Protein AF-A0A3N5KMP4-F1 (afdb_monomer)

Secondary structure (DSSP, 8-state):
-PPPPP---SS-EEEEE---TT---HHHHHHH---EEE--PPPP-SS--GGGSHHHHHHTSTT--EEEEEEPPGGGT--HHHHHHHHHHHHHHHHH-TTEEEEEETTHHHHHHTGGGTPPPHHHHHHHHHHHHHH-TTSEEEEEE-TTGGGGS---SS--EEEEE-SSGGGGGGHHHHHHHHHHHSTT--EEEEEESEETTTTEEPPHHHHHHHHHHHHHHHHTTS-SEEEEE-HHHHHH-THHHHHHHHHHTTS---

Sequence (258 aa):
MAAGPIDFPSEPLISVWEHSAKVDIAPLVKEIGFNTVWTHDRPYDGTMKLEDTLMYRHMKTPGVKYIIAKVERGIWGWKFEEAMRHSAWIAELSLTHKEIIGLYLNDFNQEMDETAKGGHSEQEFRQIIAKVKAINPRLAIWVPCYPPRELEKPYDFDIDAIIFSFYNTKQLQNREPQLERALKKFPGKPILGSLYLNAGSEGRWLTEQEFKGLMDFFVEKVNEGKLAGIRVFRVESLNQRPEYVKWLKESLSKLKRP

Solvent-accessible surface area (backbone atoms only — not comparable to full-atom values): 14134 Å² total; per-residue (Å²): 129,84,80,70,80,66,83,71,77,90,60,70,39,34,27,36,36,47,77,53,95,83,64,83,56,56,68,53,23,65,73,68,57,31,31,24,39,32,34,52,60,77,67,50,75,90,71,77,54,64,82,81,33,49,61,44,53,45,66,68,31,74,63,37,60,36,32,33,41,46,42,73,46,22,63,77,68,43,46,68,70,34,45,38,48,27,45,41,50,51,27,55,48,34,77,78,38,76,39,42,54,28,42,31,42,49,59,49,71,60,23,41,77,33,35,95,66,45,19,48,41,67,68,55,50,51,51,40,47,51,50,22,41,72,69,26,71,60,55,32,34,33,34,63,37,48,65,69,71,46,77,73,53,85,76,90,62,95,62,48,33,39,36,42,31,62,55,45,74,93,47,59,89,47,46,64,68,52,48,56,50,48,50,68,72,41,69,93,41,50,29,28,41,34,46,50,51,49,27,68,83,71,79,40,70,59,50,72,67,58,47,49,57,51,46,41,50,46,37,52,34,33,65,69,68,71,24,49,23,39,35,42,46,34,55,72,56,37,71,76,39,55,66,53,52,55,51,48,44,61,39,57,68,68,45,70,77,131

Structure (mmCIF, N/CA/C/O backbone):
data_AF-A0A3N5KMP4-F1
#
_entry.id   AF-A0A3N5KMP4-F1
#
loop_
_atom_site.group_PDB
_atom_site.id
_atom_site.type_symbol
_atom_site.label_atom_id
_atom_site.label_alt_id
_atom_site.label_comp_id
_atom_site.label_asym_id
_atom_site.label_entity_id
_atom_site.label_seq_id
_atom_site.pdbx_PDB_ins_code
_atom_site.Cartn_x
_atom_site.Cartn_y
_atom_site.Cartn_z
_atom_site.occupancy
_atom_site.B_iso_or_equiv
_atom_site.auth_seq_id
_atom_site.auth_comp_id
_atom_site.auth_asym_id
_atom_site.auth_atom_id
_atom_site.pdbx_PDB_model_num
ATOM 1 N N . MET A 1 1 ? -12.597 -10.438 -24.692 1.00 39.62 1 MET A N 1
ATOM 2 C CA . MET A 1 1 ? -13.573 -9.963 -23.687 1.00 39.62 1 MET A CA 1
ATOM 3 C C . MET A 1 1 ? -12.875 -8.907 -22.853 1.00 39.62 1 MET A C 1
ATOM 5 O O . MET A 1 1 ? -11.781 -9.194 -22.386 1.00 39.62 1 MET A O 1
ATOM 9 N N . ALA A 1 2 ? -13.427 -7.697 -22.733 1.00 45.72 2 ALA A N 1
ATOM 10 C CA . ALA A 1 2 ? -12.886 -6.707 -21.802 1.00 45.72 2 ALA A CA 1
ATOM 11 C C . ALA A 1 2 ? -12.988 -7.278 -20.380 1.00 45.72 2 ALA A C 1
ATOM 13 O O . ALA A 1 2 ? -14.026 -7.842 -20.024 1.00 45.72 2 ALA A O 1
ATOM 14 N N . ALA A 1 3 ? -11.909 -7.212 -19.602 1.00 54.81 3 ALA A N 1
ATOM 15 C CA . ALA A 1 3 ? -11.960 -7.621 -18.206 1.00 54.81 3 ALA A CA 1
ATOM 16 C C . ALA A 1 3 ? -12.995 -6.746 -17.479 1.00 54.81 3 ALA A C 1
ATOM 18 O O . ALA A 1 3 ? -13.002 -5.529 -17.646 1.00 54.81 3 ALA A O 1
ATOM 19 N N . GLY A 1 4 ? -13.897 -7.372 -16.715 1.00 55.81 4 GLY A N 1
ATOM 20 C CA . GLY A 1 4 ? -14.777 -6.644 -15.794 1.00 55.81 4 GLY A CA 1
ATOM 21 C C . GLY A 1 4 ? -13.971 -5.829 -14.767 1.00 55.81 4 GLY A C 1
ATOM 22 O O . GLY A 1 4 ? -12.764 -6.062 -14.641 1.00 55.81 4 GLY A O 1
ATOM 23 N N . PRO A 1 5 ? -14.615 -4.891 -14.050 1.00 64.44 5 PRO A N 1
ATOM 24 C CA . PRO A 1 5 ? -13.944 -4.015 -13.090 1.00 64.44 5 PRO A CA 1
ATOM 25 C C . PRO A 1 5 ? -13.166 -4.804 -12.024 1.00 64.44 5 PRO A C 1
ATOM 27 O O . PRO A 1 5 ? -13.474 -5.963 -11.742 1.00 64.44 5 PRO A O 1
ATOM 30 N N . ILE A 1 6 ? -12.134 -4.175 -11.457 1.00 79.56 6 ILE A N 1
ATOM 31 C CA . ILE A 1 6 ? -11.382 -4.729 -10.325 1.00 79.56 6 ILE A CA 1
ATOM 32 C C . ILE A 1 6 ? -12.310 -4.779 -9.111 1.00 79.56 6 ILE A C 1
ATOM 34 O O . ILE A 1 6 ? -12.811 -3.744 -8.670 1.00 79.56 6 ILE A O 1
ATOM 38 N N . ASP A 1 7 ? -12.503 -5.975 -8.561 1.00 76.94 7 ASP A N 1
ATOM 39 C CA . ASP A 1 7 ? -13.287 -6.179 -7.346 1.00 76.94 7 ASP A CA 1
ATOM 40 C C . ASP A 1 7 ? -12.399 -5.928 -6.121 1.00 76.94 7 ASP A C 1
ATOM 42 O O . ASP A 1 7 ? -11.635 -6.795 -5.692 1.00 76.94 7 ASP A O 1
ATOM 46 N N . PHE A 1 8 ? -12.481 -4.723 -5.557 1.00 84.69 8 PHE A N 1
ATOM 47 C CA . PHE A 1 8 ? -11.852 -4.431 -4.271 1.00 84.69 8 PHE A CA 1
ATOM 48 C C . PHE A 1 8 ? -12.660 -5.038 -3.114 1.00 84.69 8 PHE A C 1
ATOM 50 O O . PHE A 1 8 ? -13.889 -5.127 -3.205 1.00 84.69 8 PHE A O 1
ATOM 57 N N . PRO A 1 9 ? -12.002 -5.429 -2.006 1.00 87.94 9 PRO A N 1
ATOM 58 C CA . PRO A 1 9 ? -12.701 -5.878 -0.808 1.00 87.94 9 PRO A CA 1
ATOM 59 C C . PRO A 1 9 ? -13.746 -4.868 -0.328 1.00 87.94 9 PRO A C 1
ATOM 61 O O . PRO A 1 9 ? -13.493 -3.665 -0.294 1.00 87.94 9 PRO A O 1
ATOM 64 N N . SER A 1 10 ? -14.917 -5.368 0.071 1.00 87.38 10 SER A N 1
ATOM 65 C CA . SER A 1 10 ? -15.996 -4.539 0.621 1.00 87.38 10 SER A CA 1
ATOM 66 C C . SER A 1 10 ? -15.750 -4.124 2.073 1.00 87.38 10 SER A C 1
ATOM 68 O O . SER A 1 10 ? -16.375 -3.186 2.560 1.00 87.38 10 SER A O 1
ATOM 70 N N . GLU A 1 11 ? -14.878 -4.842 2.788 1.00 93.06 11 GLU A N 1
ATOM 71 C CA . GLU A 1 11 ? -14.447 -4.470 4.135 1.00 93.06 11 GLU A CA 1
ATOM 72 C C . GLU A 1 11 ? -13.280 -3.470 4.081 1.00 93.06 11 GLU A C 1
ATOM 74 O O . 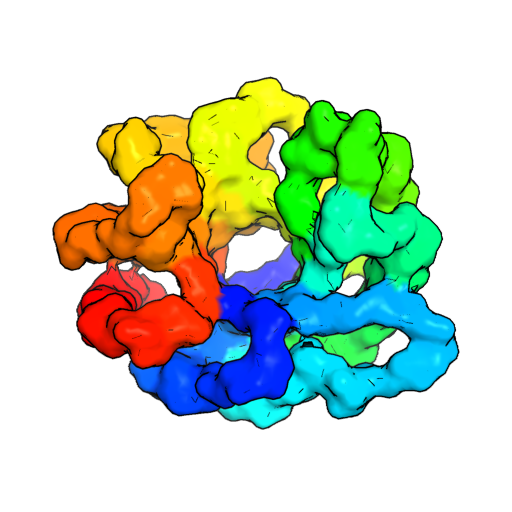GLU A 1 11 ? -12.443 -3.563 3.178 1.00 93.06 11 GLU A O 1
ATOM 79 N N . PRO A 1 12 ? -13.162 -2.550 5.057 1.00 95.75 12 PRO A N 1
ATOM 80 C CA . PRO A 1 12 ? -12.009 -1.665 5.131 1.00 95.75 12 PRO A CA 1
ATOM 81 C C . PRO A 1 12 ? -10.690 -2.438 5.209 1.00 95.75 12 PRO A C 1
ATOM 83 O O . PRO A 1 12 ? -10.537 -3.366 6.011 1.00 95.75 12 PRO A O 1
ATOM 86 N N . LEU A 1 13 ? -9.701 -2.015 4.425 1.00 96.69 13 LEU A N 1
ATOM 87 C CA . LEU A 1 13 ? -8.350 -2.566 4.495 1.00 96.69 13 LEU A CA 1
ATOM 88 C C . LEU A 1 13 ? -7.637 -1.978 5.713 1.00 96.69 13 LEU A C 1
ATOM 90 O O . LEU A 1 13 ? -7.153 -0.847 5.678 1.00 96.69 13 LEU A O 1
ATOM 94 N N . ILE A 1 14 ? -7.570 -2.735 6.806 1.00 96.88 14 ILE A N 1
ATOM 95 C CA . ILE A 1 14 ? -6.777 -2.377 7.984 1.00 96.88 14 ILE A CA 1
ATOM 96 C C . ILE A 1 14 ? -5.414 -3.010 7.780 1.00 96.88 14 ILE A C 1
ATOM 98 O O . ILE A 1 14 ? -5.215 -4.205 8.006 1.00 96.88 14 ILE A O 1
ATOM 102 N N . SER A 1 15 ? -4.497 -2.207 7.252 1.00 95.44 15 SER A N 1
ATOM 103 C CA . SER A 1 15 ? -3.257 -2.698 6.677 1.00 95.44 15 SER A CA 1
ATOM 104 C C . SER A 1 15 ? -2.024 -2.313 7.477 1.00 95.44 15 SER A C 1
ATOM 106 O O . SER A 1 15 ? -1.938 -1.234 8.072 1.00 95.44 15 SER A O 1
ATOM 108 N N . VAL A 1 16 ? -1.041 -3.205 7.458 1.00 93.25 16 VAL A N 1
ATOM 109 C CA . VAL A 1 16 ? 0.286 -2.943 8.000 1.00 93.25 16 VAL A CA 1
ATOM 110 C C . VAL A 1 16 ? 1.343 -3.273 6.965 1.00 93.25 16 VAL A C 1
ATOM 112 O O . VAL A 1 16 ? 1.196 -4.201 6.170 1.00 93.25 16 VAL A O 1
ATOM 115 N N . TRP A 1 17 ? 2.413 -2.493 6.971 1.00 88.19 17 TRP A N 1
ATOM 116 C CA . TRP A 1 17 ? 3.582 -2.762 6.152 1.00 88.19 17 TRP A CA 1
ATOM 117 C C . TRP A 1 17 ? 4.698 -3.330 7.021 1.00 88.19 17 TRP A C 1
ATOM 119 O O . TRP A 1 17 ? 4.997 -2.783 8.084 1.00 88.19 17 TRP A O 1
ATOM 129 N N . GLU A 1 18 ? 5.303 -4.429 6.569 1.00 82.56 18 GLU A N 1
ATOM 130 C CA . GLU A 1 18 ? 6.507 -5.005 7.157 1.00 82.56 18 GLU A CA 1
ATOM 131 C C . GLU A 1 18 ? 7.629 -5.152 6.111 1.00 82.56 18 GLU A C 1
ATOM 133 O O . GLU A 1 18 ? 7.393 -5.551 4.975 1.00 82.56 18 GLU A O 1
ATOM 138 N N . HIS A 1 19 ? 8.861 -4.799 6.491 1.00 79.88 19 HIS A N 1
ATOM 139 C CA . HIS A 1 19 ? 10.047 -4.861 5.620 1.00 79.88 19 HIS A CA 1
ATOM 140 C C . HIS A 1 19 ? 10.994 -6.014 5.947 1.00 79.88 19 HIS A C 1
ATOM 142 O O . HIS A 1 19 ? 11.904 -6.315 5.181 1.00 79.88 19 HIS A O 1
ATOM 148 N N . SER A 1 20 ? 10.851 -6.608 7.122 1.00 78.81 20 SER A N 1
ATOM 149 C CA . SER A 1 20 ? 11.799 -7.538 7.693 1.00 78.81 20 SER A CA 1
ATOM 150 C C . SER A 1 20 ? 11.140 -8.883 7.900 1.00 78.81 20 SER A C 1
ATOM 152 O O . SER A 1 20 ? 10.241 -9.059 8.719 1.00 78.81 20 SER A O 1
ATOM 154 N N . ALA A 1 21 ? 11.722 -9.884 7.249 1.00 75.25 21 ALA A N 1
ATOM 155 C CA . ALA A 1 21 ? 11.389 -11.279 7.466 1.00 75.25 21 ALA A CA 1
ATOM 156 C C . ALA A 1 21 ? 11.659 -11.781 8.892 1.00 75.25 21 ALA A C 1
ATOM 158 O O . ALA A 1 21 ? 11.384 -12.938 9.190 1.00 75.25 21 ALA A O 1
ATOM 159 N N . LYS A 1 22 ? 12.243 -10.968 9.771 1.00 82.50 22 LYS A N 1
ATOM 160 C CA . LYS A 1 22 ? 12.529 -11.360 11.155 1.00 82.50 22 LYS A CA 1
ATOM 161 C C . LYS A 1 22 ? 11.410 -10.982 12.121 1.00 82.50 22 LYS A C 1
ATOM 163 O O . LYS A 1 22 ? 11.436 -11.423 13.263 1.00 82.50 22 LYS A O 1
ATOM 168 N N . VAL A 1 23 ? 10.467 -10.149 11.689 1.00 82.62 23 VAL A N 1
ATOM 169 C CA . VAL A 1 23 ? 9.410 -9.624 12.550 1.00 82.62 23 VAL A CA 1
ATOM 170 C C . VAL A 1 23 ? 8.191 -10.535 12.456 1.00 82.62 23 VAL A C 1
ATOM 172 O O . VAL A 1 23 ? 7.618 -10.708 11.381 1.00 82.62 23 VAL A O 1
ATOM 175 N N . ASP A 1 24 ? 7.796 -11.125 13.585 1.00 88.62 24 ASP A N 1
ATOM 176 C CA . ASP A 1 24 ? 6.520 -11.831 13.686 1.00 88.62 24 ASP A CA 1
ATOM 177 C C . ASP A 1 24 ? 5.387 -10.816 13.866 1.00 88.62 24 ASP A C 1
ATOM 179 O O . ASP A 1 24 ? 5.333 -10.081 14.855 1.00 88.62 24 ASP A O 1
ATOM 183 N N . ILE A 1 25 ? 4.489 -10.766 12.885 1.00 92.25 25 ILE A N 1
ATOM 184 C CA . ILE A 1 25 ? 3.354 -9.843 12.883 1.00 92.25 25 ILE A CA 1
ATOM 185 C C . ILE A 1 25 ? 2.111 -10.451 13.542 1.00 92.25 25 ILE A C 1
ATOM 187 O O . ILE A 1 25 ? 1.167 -9.717 13.834 1.00 92.25 25 ILE A O 1
ATOM 191 N N . ALA A 1 26 ? 2.079 -11.771 13.763 1.00 93.56 26 ALA A N 1
ATOM 192 C CA . ALA A 1 26 ? 0.879 -12.483 14.196 1.00 93.56 26 ALA A CA 1
ATOM 193 C C . ALA A 1 26 ? 0.283 -11.944 15.513 1.00 93.56 26 ALA A C 1
ATOM 195 O O . ALA A 1 26 ? -0.943 -11.787 15.575 1.00 93.56 26 ALA A O 1
ATOM 196 N N . PRO A 1 27 ? 1.084 -11.577 16.539 1.00 94.00 27 PRO A N 1
ATOM 197 C CA . PRO A 1 27 ? 0.544 -10.975 17.757 1.00 94.00 27 PRO A CA 1
ATOM 198 C C . PRO A 1 27 ? -0.221 -9.676 17.484 1.00 94.00 27 PRO A C 1
ATOM 200 O O . PRO A 1 27 ? -1.324 -9.492 17.996 1.00 94.00 27 PRO A O 1
ATOM 203 N N . LEU A 1 28 ? 0.317 -8.810 16.622 1.00 93.44 28 LEU A N 1
ATOM 204 C CA . LEU A 1 28 ? -0.302 -7.527 16.290 1.00 93.44 28 LEU A CA 1
ATOM 205 C C . LEU A 1 28 ? -1.483 -7.673 15.336 1.00 93.44 28 LEU A C 1
ATOM 207 O O . LEU A 1 28 ? -2.459 -6.946 15.482 1.00 93.44 28 LEU A O 1
ATOM 211 N N . VAL A 1 29 ? -1.447 -8.633 14.409 1.00 94.75 29 VAL A N 1
ATOM 212 C CA . VAL A 1 29 ? -2.620 -8.992 13.599 1.00 94.75 29 VAL A CA 1
ATOM 213 C C . VAL A 1 29 ? -3.784 -9.372 14.511 1.00 94.75 29 VAL A C 1
ATOM 215 O O . VAL A 1 29 ? -4.875 -8.827 14.363 1.00 94.75 29 VAL A O 1
ATOM 218 N N . LYS A 1 30 ? -3.542 -10.235 15.505 1.00 94.25 30 LYS A N 1
ATOM 219 C CA . LYS A 1 30 ? -4.562 -10.643 16.478 1.00 94.25 30 LYS A CA 1
ATOM 220 C C . LYS A 1 30 ? -5.032 -9.482 17.356 1.00 94.25 30 LYS A C 1
ATOM 222 O O . LYS A 1 30 ? -6.221 -9.381 17.643 1.00 94.25 30 LYS A O 1
ATOM 227 N N . GLU A 1 31 ? -4.110 -8.649 17.826 1.00 94.56 31 GLU A N 1
ATOM 228 C CA . GLU A 1 31 ? -4.424 -7.589 18.784 1.00 94.56 31 GLU A CA 1
ATOM 229 C C . GLU A 1 31 ? -5.120 -6.376 18.150 1.00 94.56 31 GLU A C 1
ATOM 231 O O . GLU A 1 31 ? -6.033 -5.807 18.753 1.00 94.56 31 GLU A O 1
ATOM 236 N N . ILE A 1 32 ? -4.683 -5.971 16.957 1.00 94.12 32 ILE A N 1
ATOM 237 C CA . ILE A 1 32 ? -5.190 -4.794 16.242 1.00 94.12 32 ILE A CA 1
ATOM 238 C C . ILE A 1 32 ? -6.336 -5.160 15.296 1.00 94.12 32 ILE A C 1
ATOM 240 O O . ILE A 1 32 ? -7.243 -4.356 15.089 1.00 94.12 32 ILE A O 1
ATOM 244 N N . GLY A 1 33 ? -6.305 -6.363 14.720 1.00 94.19 33 GLY A N 1
ATOM 245 C CA . GLY A 1 33 ? -7.214 -6.768 13.650 1.00 94.19 33 GLY A CA 1
ATOM 246 C C . GLY A 1 33 ? -6.745 -6.333 12.260 1.00 94.19 33 GLY A C 1
ATOM 247 O O . GLY A 1 33 ? -7.579 -6.017 11.414 1.00 94.19 33 GLY A O 1
ATOM 248 N N . PHE A 1 34 ? -5.430 -6.291 12.009 1.00 96.00 34 PHE A N 1
ATOM 249 C CA . PHE A 1 34 ? -4.921 -6.082 10.650 1.00 96.00 34 PHE A CA 1
ATOM 250 C C . PHE A 1 34 ? -5.390 -7.220 9.733 1.00 96.00 34 PHE A C 1
ATOM 252 O O . PHE A 1 34 ? -5.104 -8.383 10.003 1.00 96.00 34 PHE A O 1
ATOM 259 N N . ASN A 1 35 ? -6.078 -6.894 8.640 1.00 96.75 35 ASN A N 1
ATOM 260 C CA . ASN A 1 35 ? -6.549 -7.873 7.652 1.00 96.75 35 ASN A CA 1
ATOM 261 C C . ASN A 1 35 ? -5.725 -7.857 6.356 1.00 96.75 35 ASN A C 1
ATOM 263 O O . ASN A 1 35 ? -5.884 -8.742 5.517 1.00 96.75 35 ASN A O 1
ATOM 267 N N . THR A 1 36 ? -4.842 -6.871 6.192 1.00 97.12 36 THR A N 1
ATOM 268 C CA . THR A 1 36 ? -4.063 -6.664 4.970 1.00 97.12 36 THR A CA 1
ATOM 269 C C . THR A 1 36 ? -2.591 -6.465 5.305 1.00 97.12 36 THR A C 1
ATOM 271 O O . THR A 1 36 ? -2.254 -5.687 6.199 1.00 97.12 36 THR A O 1
ATOM 274 N N . VAL A 1 37 ? -1.696 -7.125 4.576 1.00 95.81 37 VAL A N 1
ATOM 275 C CA . VAL A 1 37 ? -0.251 -6.983 4.777 1.00 95.81 37 VAL A CA 1
ATOM 276 C C . VAL A 1 37 ? 0.430 -6.584 3.486 1.00 95.81 37 VAL A C 1
ATOM 278 O O . VAL A 1 37 ? 0.138 -7.101 2.411 1.00 95.81 37 VAL A O 1
ATOM 281 N N . TRP A 1 38 ? 1.365 -5.657 3.624 1.00 93.06 38 TRP A N 1
ATOM 282 C CA . TRP A 1 38 ? 2.242 -5.250 2.549 1.00 93.06 38 TRP A CA 1
ATOM 283 C C . TRP A 1 38 ? 3.587 -5.897 2.743 1.00 93.06 38 TRP A C 1
ATOM 285 O O . TRP A 1 38 ? 4.213 -5.714 3.795 1.00 93.06 38 TRP A O 1
ATOM 295 N N . THR A 1 39 ? 4.006 -6.659 1.745 1.00 90.88 39 THR A N 1
ATOM 296 C CA . THR A 1 39 ? 5.217 -7.463 1.852 1.00 90.88 39 THR A CA 1
ATOM 297 C C . THR A 1 39 ? 6.383 -6.787 1.175 1.00 90.88 39 THR A C 1
ATOM 299 O O . THR A 1 39 ? 6.227 -5.912 0.328 1.00 90.88 39 THR A O 1
ATOM 302 N N . HIS A 1 40 ? 7.573 -7.185 1.593 1.00 88.44 40 HIS A N 1
ATOM 303 C CA . HIS A 1 40 ? 8.821 -6.803 0.970 1.00 88.44 40 HIS A CA 1
ATOM 304 C C . HIS A 1 40 ? 9.603 -8.087 0.713 1.00 88.44 40 HIS A C 1
ATOM 306 O O . HIS A 1 40 ? 10.201 -8.660 1.624 1.00 88.44 40 HIS A O 1
ATOM 312 N N . ASP A 1 41 ? 9.551 -8.552 -0.524 1.00 91.44 41 ASP A N 1
ATOM 313 C CA . ASP A 1 41 ? 10.271 -9.734 -0.976 1.00 91.44 41 ASP A CA 1
ATOM 314 C C . ASP A 1 41 ? 11.497 -9.320 -1.779 1.00 91.44 41 ASP A C 1
ATOM 316 O O . ASP A 1 41 ? 11.598 -8.181 -2.223 1.00 91.44 41 ASP A O 1
ATOM 320 N N . ARG A 1 42 ? 12.461 -10.228 -1.943 1.00 92.25 42 ARG A N 1
ATOM 321 C CA . ARG A 1 42 ? 13.577 -10.013 -2.876 1.00 92.25 42 ARG A CA 1
ATOM 322 C C . ARG A 1 42 ? 13.062 -10.085 -4.322 1.00 92.25 42 ARG A C 1
ATOM 324 O O . ARG A 1 42 ? 12.036 -10.730 -4.548 1.00 92.25 42 ARG A O 1
ATOM 331 N N . PRO A 1 43 ? 13.774 -9.500 -5.306 1.00 94.56 43 PRO A N 1
ATOM 332 C CA . PRO A 1 43 ? 13.355 -9.637 -6.689 1.00 94.56 43 PRO A CA 1
ATOM 333 C C . PRO A 1 43 ? 13.347 -11.109 -7.102 1.00 94.56 43 PRO A C 1
ATOM 335 O O . PRO A 1 43 ? 14.188 -11.898 -6.668 1.00 94.56 43 PRO A O 1
ATOM 338 N N . TYR A 1 44 ? 12.387 -11.472 -7.950 1.00 96.25 44 TYR A N 1
ATOM 339 C CA . TYR A 1 44 ? 12.249 -12.837 -8.443 1.00 96.25 44 TYR A CA 1
ATOM 340 C C . TYR A 1 44 ? 13.440 -13.196 -9.343 1.00 96.25 44 TYR A C 1
ATOM 342 O O . TYR A 1 44 ? 13.731 -12.497 -10.320 1.00 96.25 44 TYR A O 1
ATOM 350 N N . ASP A 1 45 ? 14.117 -14.296 -9.020 1.00 93.88 45 ASP A N 1
ATOM 351 C CA . ASP A 1 45 ? 15.344 -14.740 -9.692 1.00 93.88 45 ASP A CA 1
ATOM 352 C C . ASP A 1 45 ? 15.123 -15.867 -10.718 1.00 93.88 45 ASP A C 1
ATOM 354 O O . ASP A 1 45 ? 16.083 -16.368 -11.298 1.00 93.88 45 ASP A O 1
ATOM 358 N N . GLY A 1 46 ? 13.869 -16.261 -10.968 1.00 93.94 46 GLY A N 1
ATOM 359 C CA . GLY A 1 46 ? 13.525 -17.382 -11.852 1.00 93.94 46 GLY A CA 1
ATOM 360 C C . GLY A 1 46 ? 13.448 -18.743 -11.152 1.00 93.94 46 GLY A C 1
ATOM 361 O O . GLY A 1 46 ? 12.979 -19.708 -11.750 1.00 93.94 46 GLY A O 1
ATOM 362 N N . THR A 1 47 ? 13.882 -18.836 -9.893 1.00 94.38 47 THR A N 1
ATOM 363 C CA . THR A 1 47 ? 13.922 -20.093 -9.121 1.00 94.38 47 THR A CA 1
ATOM 364 C C . THR A 1 47 ? 13.256 -19.998 -7.752 1.00 94.38 47 THR A C 1
ATOM 366 O O . THR A 1 47 ? 12.912 -21.026 -7.167 1.00 94.38 47 THR A O 1
ATOM 369 N N . MET A 1 48 ? 13.046 -18.777 -7.256 1.00 94.12 48 MET A N 1
ATOM 370 C CA . MET A 1 48 ? 12.353 -18.491 -6.006 1.00 94.12 48 MET A CA 1
ATOM 371 C C . MET A 1 48 ? 10.977 -19.163 -5.971 1.00 94.12 48 MET A C 1
ATOM 373 O O . MET A 1 48 ? 10.164 -19.029 -6.886 1.00 94.12 48 MET A O 1
ATOM 377 N N . LYS A 1 49 ? 10.703 -19.887 -4.889 1.00 94.56 49 LYS A N 1
ATOM 378 C CA . LYS A 1 49 ? 9.394 -20.490 -4.652 1.00 94.56 49 LYS A CA 1
ATOM 379 C C . LYS A 1 49 ? 8.539 -19.543 -3.828 1.00 94.56 49 LYS A C 1
ATOM 381 O O . LYS A 1 49 ? 9.060 -18.802 -2.994 1.00 94.56 49 LYS A O 1
ATOM 386 N N . LEU A 1 50 ? 7.223 -19.579 -4.042 1.00 94.38 50 LEU A N 1
ATOM 387 C CA . LEU A 1 50 ? 6.287 -18.764 -3.269 1.00 94.38 50 LEU A CA 1
ATOM 388 C C . LEU A 1 50 ? 6.457 -19.041 -1.770 1.00 94.38 50 LEU A C 1
ATOM 390 O O . LEU A 1 50 ? 6.486 -18.109 -0.976 1.00 94.38 50 LEU A O 1
ATOM 394 N N . GLU A 1 51 ? 6.639 -20.299 -1.384 1.00 95.00 51 GLU A N 1
ATOM 395 C CA . GLU A 1 51 ? 6.751 -20.744 0.006 1.00 95.00 51 GLU A CA 1
ATOM 396 C C . GLU A 1 51 ? 7.912 -20.096 0.775 1.00 95.00 51 GLU A C 1
ATOM 398 O O . GLU A 1 51 ? 7.847 -19.979 2.000 1.00 95.00 51 GLU A O 1
ATOM 403 N N . ASP A 1 52 ? 8.932 -19.621 0.058 1.00 92.31 52 ASP A N 1
ATOM 404 C CA . ASP A 1 52 ? 10.113 -18.972 0.627 1.00 92.31 52 ASP A CA 1
ATOM 405 C C . ASP A 1 52 ? 9.917 -17.455 0.846 1.00 92.31 52 ASP A C 1
ATOM 407 O O . ASP A 1 52 ? 10.801 -16.778 1.379 1.00 92.31 52 ASP A O 1
ATOM 411 N N . THR A 1 53 ? 8.761 -16.904 0.459 1.00 92.94 53 THR A N 1
ATOM 412 C CA . THR A 1 53 ? 8.469 -15.460 0.504 1.00 92.94 53 THR A CA 1
ATOM 413 C C . THR A 1 53 ? 7.753 -14.996 1.772 1.00 92.94 53 THR A C 1
ATOM 415 O O . THR A 1 53 ? 7.078 -15.752 2.480 1.00 92.94 53 THR A O 1
ATOM 418 N N . LEU A 1 54 ? 7.835 -13.689 2.028 1.00 91.81 54 LEU A N 1
ATOM 419 C CA . LEU A 1 54 ? 6.988 -12.991 2.989 1.00 91.81 54 LEU A CA 1
ATOM 420 C C . LEU A 1 54 ? 5.531 -12.942 2.563 1.00 91.81 54 LEU A C 1
ATOM 422 O O . LEU A 1 54 ? 4.677 -13.076 3.440 1.00 91.81 54 LEU A O 1
ATOM 426 N N . MET A 1 55 ? 5.236 -12.827 1.263 1.00 94.00 55 MET A N 1
ATOM 427 C CA . MET A 1 55 ? 3.869 -13.007 0.753 1.00 94.00 55 MET A CA 1
ATOM 428 C C . MET A 1 55 ? 3.247 -14.283 1.312 1.00 94.00 55 MET A C 1
ATOM 430 O O . MET A 1 55 ? 2.233 -14.219 2.007 1.00 94.00 55 MET A O 1
ATOM 434 N N . TYR A 1 56 ? 3.887 -15.432 1.091 1.00 94.62 56 TYR A N 1
ATOM 435 C CA . TYR A 1 56 ? 3.346 -16.713 1.533 1.00 94.62 56 TYR A CA 1
ATOM 436 C C . TYR A 1 56 ? 3.231 -16.816 3.047 1.00 94.62 56 TYR A C 1
ATOM 438 O O . TYR A 1 56 ? 2.202 -17.248 3.567 1.00 94.62 56 TYR A O 1
ATOM 446 N N . ARG A 1 57 ? 4.253 -16.370 3.781 1.00 93.31 57 ARG A N 1
ATOM 447 C CA . ARG A 1 57 ? 4.197 -16.360 5.246 1.00 93.31 57 ARG A CA 1
ATOM 448 C C . ARG A 1 57 ? 2.991 -15.580 5.765 1.00 93.31 57 ARG A C 1
ATOM 450 O O . ARG A 1 57 ? 2.307 -16.038 6.682 1.00 93.31 57 ARG A O 1
ATOM 457 N N . HIS A 1 58 ? 2.717 -14.417 5.185 1.00 93.62 58 HIS A N 1
ATOM 458 C CA . HIS A 1 58 ? 1.606 -13.581 5.618 1.00 93.62 58 HIS A CA 1
ATOM 459 C C . HIS A 1 58 ? 0.251 -14.114 5.153 1.00 93.62 58 HIS A C 1
ATOM 461 O O . HIS A 1 58 ? -0.694 -14.032 5.929 1.00 93.62 58 HIS A O 1
ATOM 467 N N . MET A 1 59 ? 0.168 -14.803 4.010 1.00 94.69 59 MET A N 1
ATOM 468 C CA . MET A 1 59 ? -1.028 -15.586 3.648 1.00 94.69 59 MET A CA 1
ATOM 469 C C . MET A 1 59 ? -1.365 -16.666 4.684 1.00 94.69 59 MET A C 1
ATOM 471 O O . MET A 1 59 ? -2.522 -17.047 4.831 1.00 94.69 59 MET A O 1
ATOM 475 N N . LYS A 1 60 ? -0.365 -17.191 5.405 1.00 94.94 60 LYS A N 1
ATOM 476 C CA . LYS A 1 60 ? -0.568 -18.189 6.470 1.00 94.94 60 LYS A CA 1
ATOM 477 C C . LYS A 1 60 ? -0.783 -17.583 7.854 1.00 94.94 60 LYS A C 1
ATOM 479 O O . LYS A 1 60 ? -1.020 -18.330 8.800 1.00 94.94 60 LYS A O 1
ATOM 484 N N . THR A 1 61 ? -0.710 -16.261 7.997 1.00 95.12 61 THR A N 1
ATOM 485 C CA . THR A 1 61 ? -0.915 -15.597 9.287 1.00 95.12 61 THR A CA 1
ATOM 486 C C . THR A 1 61 ? -2.418 -15.486 9.579 1.00 95.12 61 THR A C 1
ATOM 488 O O . THR A 1 61 ? -3.121 -14.801 8.836 1.00 95.12 61 THR A O 1
ATOM 491 N N . PRO A 1 62 ? -2.945 -16.105 10.656 1.00 96.00 62 PRO A N 1
ATOM 492 C CA . PRO A 1 62 ? -4.371 -16.031 10.967 1.00 96.00 62 PRO A CA 1
ATOM 493 C C . PRO A 1 62 ? -4.847 -14.584 11.133 1.00 96.00 62 PRO A C 1
ATOM 495 O O . PRO A 1 62 ? -4.258 -13.824 11.896 1.00 96.00 62 PRO A O 1
ATOM 498 N N . GLY A 1 63 ? -5.926 -14.223 10.437 1.00 95.69 63 GLY A N 1
ATOM 499 C CA . GLY A 1 63 ? -6.489 -12.868 10.424 1.00 95.69 63 GLY A CA 1
ATOM 500 C C . GLY A 1 63 ? -6.083 -12.037 9.205 1.00 95.69 63 GLY A C 1
ATOM 501 O O . GLY A 1 63 ? -6.858 -11.177 8.790 1.00 95.69 63 GLY A O 1
ATOM 502 N N . VAL A 1 64 ? -4.944 -12.342 8.574 1.00 97.00 64 VAL A N 1
ATOM 503 C CA . VAL A 1 64 ? -4.568 -11.743 7.288 1.00 97.00 64 VAL A CA 1
ATOM 504 C C . VAL A 1 64 ? -5.402 -12.382 6.182 1.00 97.00 64 VAL A C 1
ATOM 506 O O . VAL A 1 64 ? -5.448 -13.602 6.047 1.00 97.00 64 VAL A O 1
ATOM 509 N N . LYS A 1 65 ? -6.070 -11.543 5.396 1.00 97.06 65 LYS A N 1
ATOM 510 C CA . LYS A 1 65 ? -6.900 -11.935 4.251 1.00 97.06 65 LYS A CA 1
ATOM 511 C C . LYS A 1 65 ? -6.299 -11.478 2.928 1.00 97.06 65 LYS A C 1
ATOM 513 O O . LYS A 1 65 ? -6.523 -12.111 1.902 1.00 97.06 65 LYS A O 1
ATOM 518 N N . TYR A 1 66 ? -5.560 -10.371 2.966 1.00 97.62 66 TYR A N 1
ATOM 519 C CA . TYR A 1 66 ? -5.112 -9.667 1.777 1.00 97.62 66 TYR A CA 1
ATOM 520 C C . TYR A 1 66 ? -3.618 -9.367 1.824 1.00 97.62 66 TYR A C 1
ATOM 522 O O . TYR A 1 66 ? -3.066 -8.990 2.860 1.00 97.62 66 TYR A O 1
ATOM 530 N N . ILE A 1 67 ? -2.985 -9.487 0.668 1.00 97.06 67 ILE A N 1
ATOM 531 C CA . ILE A 1 67 ? -1.582 -9.213 0.417 1.00 97.06 67 ILE A CA 1
ATOM 532 C C . ILE A 1 67 ? -1.487 -8.160 -0.683 1.00 97.06 67 ILE A C 1
ATOM 534 O O . ILE A 1 67 ? -2.079 -8.302 -1.755 1.00 97.06 67 ILE A O 1
ATOM 538 N N . ILE A 1 68 ? -0.716 -7.110 -0.409 1.00 97.00 68 ILE A N 1
ATOM 539 C CA . ILE A 1 68 ? -0.255 -6.156 -1.417 1.00 97.00 68 ILE A CA 1
ATOM 540 C C . ILE A 1 68 ? 1.250 -6.368 -1.556 1.00 97.00 68 ILE A C 1
ATOM 542 O O . ILE A 1 68 ? 2.034 -6.010 -0.675 1.00 97.00 68 ILE A O 1
ATOM 546 N N . ALA A 1 69 ? 1.639 -7.017 -2.646 1.00 96.06 69 ALA A N 1
ATOM 547 C CA . ALA A 1 69 ? 3.027 -7.337 -2.929 1.00 96.06 69 ALA A CA 1
ATOM 548 C C . ALA A 1 69 ? 3.747 -6.101 -3.463 1.00 96.06 69 ALA A C 1
ATOM 550 O O . ALA A 1 69 ? 3.148 -5.276 -4.150 1.00 96.06 69 ALA A O 1
ATOM 551 N N . LYS A 1 70 ? 5.029 -5.947 -3.155 1.00 94.38 70 LYS A N 1
ATOM 552 C CA . LYS A 1 70 ? 5.762 -4.715 -3.440 1.00 94.38 70 LYS A CA 1
ATOM 553 C C . LYS A 1 70 ? 6.835 -4.905 -4.499 1.00 94.38 70 LYS A C 1
ATOM 555 O O . LYS A 1 70 ? 7.586 -5.872 -4.461 1.00 94.38 70 LYS A O 1
ATOM 560 N N . VAL A 1 71 ? 6.973 -3.902 -5.358 1.00 95.50 71 VAL A N 1
ATOM 561 C CA . VAL A 1 71 ? 8.171 -3.671 -6.167 1.00 95.50 71 VAL A CA 1
ATOM 562 C C . VAL A 1 71 ? 9.032 -2.647 -5.445 1.00 95.50 71 VAL A C 1
ATOM 564 O O . VAL A 1 71 ? 8.556 -1.561 -5.097 1.00 95.50 71 VAL A O 1
ATOM 567 N N . GLU A 1 72 ? 10.279 -3.013 -5.161 1.00 91.56 72 GLU A N 1
ATOM 568 C CA . GLU A 1 72 ? 11.199 -2.122 -4.468 1.00 91.56 72 GLU A CA 1
ATOM 569 C C . GLU A 1 72 ? 11.883 -1.136 -5.410 1.00 91.56 72 GLU A C 1
ATOM 571 O O . GLU A 1 72 ? 11.895 -1.318 -6.623 1.00 91.56 72 GLU A O 1
ATOM 576 N N . ARG A 1 73 ? 12.454 -0.087 -4.817 1.00 88.75 73 ARG A N 1
ATOM 577 C CA . ARG A 1 73 ? 13.042 1.020 -5.556 1.00 88.75 73 ARG A CA 1
ATOM 578 C C . ARG A 1 73 ? 14.293 0.635 -6.319 1.00 88.75 73 ARG A C 1
ATOM 580 O O . ARG A 1 73 ? 15.186 -0.007 -5.754 1.00 88.75 73 ARG A O 1
ATOM 587 N N . GLY A 1 74 ? 14.454 1.209 -7.507 1.00 83.94 74 GLY A N 1
ATOM 588 C CA . GLY A 1 74 ? 15.699 1.112 -8.258 1.00 83.94 74 GLY A CA 1
ATOM 589 C C . GLY A 1 74 ? 16.885 1.740 -7.532 1.00 83.94 74 GLY A C 1
ATOM 590 O O . GLY A 1 74 ? 17.981 1.180 -7.509 1.00 83.94 74 GLY A O 1
ATOM 591 N N . ILE A 1 75 ? 16.640 2.818 -6.780 1.00 82.56 75 ILE A N 1
ATOM 592 C CA . ILE A 1 75 ? 17.649 3.484 -5.931 1.00 82.56 75 ILE A CA 1
ATOM 593 C C . ILE A 1 75 ? 18.196 2.548 -4.838 1.00 82.56 75 ILE A C 1
ATOM 595 O O . ILE A 1 75 ? 19.299 2.755 -4.336 1.00 82.56 75 ILE A O 1
ATOM 599 N N . TRP A 1 76 ? 17.452 1.504 -4.458 1.00 84.88 76 TRP A N 1
ATOM 600 C CA . TRP A 1 76 ? 17.906 0.479 -3.508 1.00 84.88 76 TRP A CA 1
ATOM 601 C C . TRP A 1 76 ? 18.512 -0.749 -4.199 1.00 84.88 76 TRP A C 1
ATOM 603 O O . TRP A 1 76 ? 18.739 -1.776 -3.562 1.00 84.88 76 TRP A O 1
ATOM 613 N N . GLY A 1 77 ? 18.818 -0.631 -5.491 1.00 87.38 77 GLY A N 1
ATOM 614 C CA . GLY A 1 77 ? 19.567 -1.609 -6.269 1.00 87.38 77 GLY A CA 1
ATOM 615 C C . GLY A 1 77 ? 18.722 -2.517 -7.156 1.00 87.38 77 GLY A C 1
ATOM 616 O O . GLY A 1 77 ? 19.312 -3.339 -7.852 1.00 87.38 77 GLY A O 1
ATOM 617 N N . TRP A 1 78 ? 17.390 -2.384 -7.164 1.00 93.19 78 TRP A N 1
ATOM 618 C CA .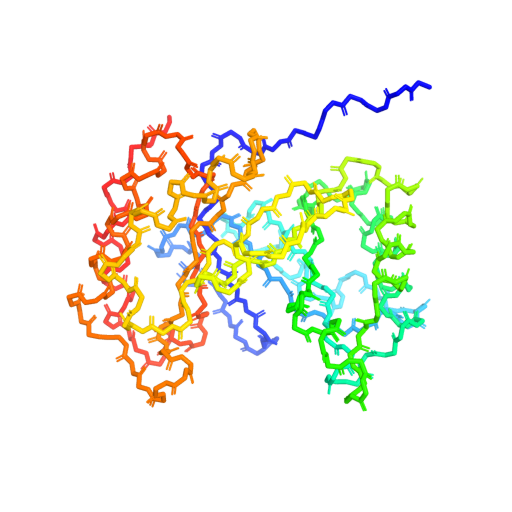 TRP A 1 78 ? 16.534 -3.171 -8.057 1.00 93.19 78 TRP A CA 1
ATOM 619 C C . TRP A 1 78 ? 16.654 -2.664 -9.487 1.00 93.19 78 TRP A C 1
ATOM 621 O O . TRP A 1 78 ? 16.214 -1.576 -9.841 1.00 93.19 78 TRP A O 1
ATOM 631 N N . LYS A 1 79 ? 17.248 -3.461 -10.360 1.00 94.94 79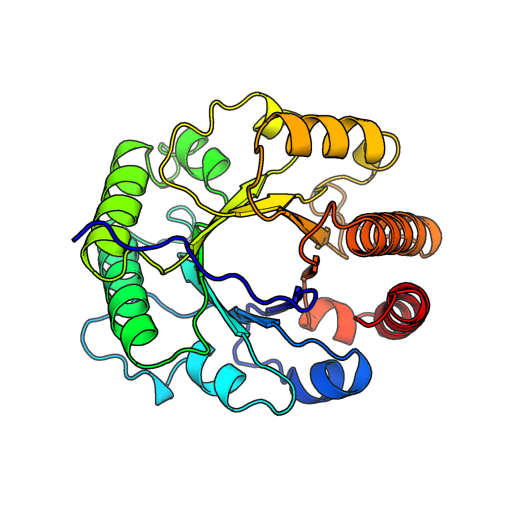 LYS A N 1
ATOM 632 C CA . LYS A 1 79 ? 17.316 -3.105 -11.775 1.00 94.94 79 LYS A CA 1
ATOM 633 C C . LYS A 1 79 ? 15.932 -3.220 -12.397 1.00 94.94 79 LYS A C 1
ATOM 635 O O . LYS A 1 79 ? 15.111 -4.029 -11.971 1.00 94.94 79 LYS A O 1
ATOM 640 N N . PHE A 1 80 ? 15.699 -2.471 -13.470 1.00 96.25 80 PHE A N 1
ATOM 641 C CA . PHE A 1 80 ? 14.442 -2.529 -14.213 1.00 96.25 80 PHE A CA 1
ATOM 642 C C . PHE A 1 80 ? 14.030 -3.960 -14.588 1.00 96.25 80 PHE A C 1
ATOM 644 O O . PHE A 1 80 ? 12.900 -4.361 -14.336 1.00 96.25 80 PHE A O 1
ATOM 651 N N . GLU A 1 81 ? 14.963 -4.771 -15.090 1.00 96.56 81 GLU A N 1
ATOM 652 C CA . GLU A 1 81 ? 14.701 -6.177 -15.427 1.00 96.56 81 GLU A CA 1
ATOM 653 C C . GLU A 1 81 ? 14.272 -7.022 -14.218 1.00 96.56 81 GLU A C 1
ATOM 65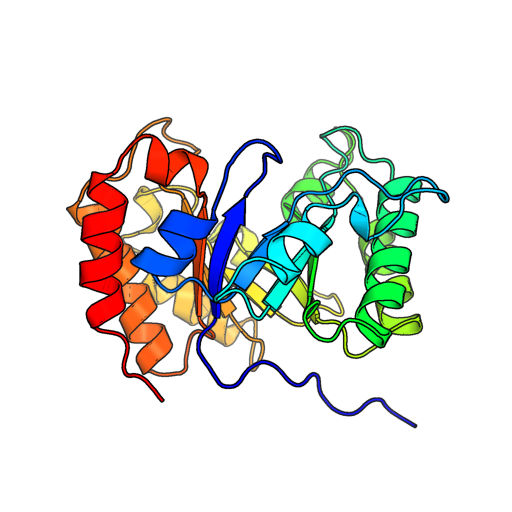5 O O . GLU A 1 81 ? 13.469 -7.945 -14.340 1.00 96.56 81 GLU A O 1
ATOM 660 N N . GLU A 1 82 ? 14.790 -6.713 -13.030 1.00 97.06 82 GLU A N 1
ATOM 661 C CA . GLU A 1 82 ? 14.418 -7.395 -11.789 1.00 97.06 82 GLU A CA 1
ATOM 662 C C . GLU A 1 82 ? 13.015 -6.977 -11.343 1.00 97.06 82 GLU A C 1
ATOM 664 O O . GLU A 1 82 ? 12.185 -7.842 -11.058 1.00 97.06 82 GLU A O 1
ATOM 669 N N . ALA A 1 83 ? 12.722 -5.673 -11.370 1.00 97.38 83 ALA A N 1
ATOM 670 C CA . ALA A 1 83 ? 11.391 -5.134 -11.106 1.00 97.38 83 ALA A CA 1
ATOM 671 C C . ALA A 1 83 ? 10.349 -5.697 -12.086 1.00 97.38 83 ALA A C 1
ATOM 673 O O . ALA A 1 83 ? 9.274 -6.130 -11.668 1.00 97.38 83 ALA A O 1
ATOM 674 N N . MET A 1 84 ? 10.683 -5.771 -13.376 1.00 97.88 84 MET A N 1
ATOM 675 C CA . MET A 1 84 ? 9.838 -6.327 -14.432 1.00 97.88 84 MET A CA 1
ATOM 676 C C . MET A 1 84 ? 9.528 -7.807 -14.194 1.00 97.88 84 MET A C 1
ATOM 678 O O . MET A 1 84 ? 8.359 -8.198 -14.162 1.00 97.88 84 MET A O 1
ATOM 682 N N . ARG A 1 85 ? 10.562 -8.638 -13.995 1.00 98.00 85 ARG A N 1
ATOM 683 C CA . ARG A 1 85 ? 10.383 -10.076 -13.738 1.00 98.00 85 ARG A CA 1
ATOM 684 C C . ARG A 1 85 ? 9.588 -10.331 -12.464 1.00 98.00 85 ARG A C 1
ATOM 686 O O . ARG A 1 85 ? 8.695 -11.172 -12.474 1.00 98.00 85 ARG A O 1
ATOM 693 N N . HIS A 1 86 ? 9.881 -9.602 -11.388 1.00 98.19 86 HIS A N 1
ATOM 694 C CA . HIS A 1 86 ? 9.172 -9.757 -10.120 1.00 98.19 86 HIS A CA 1
ATOM 695 C C . HIS A 1 86 ? 7.698 -9.350 -10.235 1.00 98.19 86 HIS A C 1
ATOM 697 O O . HIS A 1 86 ? 6.822 -10.070 -9.764 1.00 98.19 86 HIS A O 1
ATOM 703 N N . SER A 1 87 ? 7.410 -8.249 -10.933 1.00 98.25 87 SER A N 1
ATOM 704 C CA . SER A 1 87 ? 6.039 -7.780 -11.173 1.00 98.25 87 SER A CA 1
ATOM 705 C C . SER A 1 87 ? 5.228 -8.774 -12.007 1.00 98.25 87 SER A C 1
ATOM 707 O O . SER A 1 87 ? 4.078 -9.058 -11.680 1.00 98.25 87 SER A O 1
ATOM 709 N N . ALA A 1 88 ? 5.830 -9.339 -13.062 1.00 98.44 88 ALA A N 1
ATOM 710 C CA . ALA A 1 88 ? 5.210 -10.388 -13.868 1.00 98.44 88 ALA A CA 1
ATOM 711 C C . ALA A 1 88 ? 4.916 -11.642 -13.032 1.00 98.44 88 ALA A C 1
ATOM 713 O O . ALA A 1 88 ? 3.809 -12.170 -13.088 1.00 98.44 88 ALA A O 1
ATOM 714 N N . TRP A 1 89 ? 5.872 -12.066 -12.205 1.00 98.38 89 TRP A N 1
ATOM 715 C CA . TRP A 1 89 ? 5.704 -13.213 -11.318 1.00 98.38 89 TRP A CA 1
ATOM 716 C C . TRP A 1 89 ? 4.580 -13.010 -10.293 1.00 98.38 89 TRP A C 1
ATOM 718 O O . TRP A 1 89 ? 3.735 -13.885 -10.129 1.00 98.38 89 TRP A O 1
ATOM 728 N N . ILE A 1 90 ? 4.492 -11.835 -9.658 1.00 98.19 90 ILE A N 1
ATOM 729 C CA . ILE A 1 90 ? 3.371 -11.497 -8.763 1.00 98.19 90 ILE A CA 1
ATOM 730 C C . ILE A 1 90 ? 2.036 -11.543 -9.517 1.00 98.19 90 ILE A C 1
ATOM 732 O O . ILE A 1 90 ? 1.050 -12.071 -8.997 1.00 98.19 90 ILE A O 1
ATOM 736 N N . ALA A 1 91 ? 1.991 -11.015 -10.744 1.00 98.25 91 ALA A N 1
ATOM 737 C CA . ALA A 1 91 ? 0.790 -11.058 -11.571 1.00 98.25 91 ALA A CA 1
ATOM 738 C C . ALA A 1 91 ? 0.352 -12.501 -11.864 1.00 98.25 91 ALA A C 1
ATOM 740 O O . ALA A 1 91 ? -0.829 -12.812 -11.723 1.00 98.25 9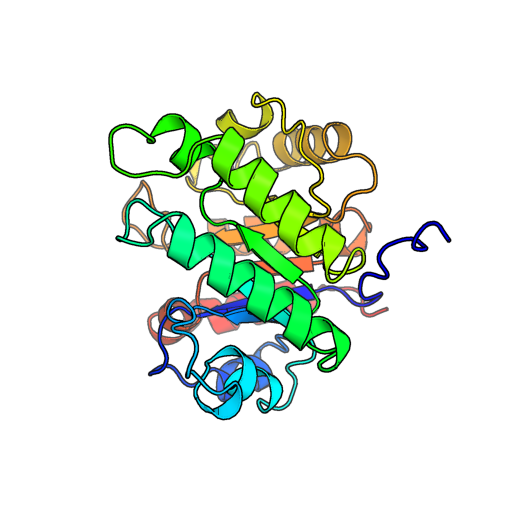1 ALA A O 1
ATOM 741 N N . GLU A 1 92 ? 1.288 -13.396 -12.182 1.00 98.19 92 GLU A N 1
ATOM 742 C CA . GLU A 1 92 ? 1.014 -14.824 -12.383 1.00 98.19 92 GLU A CA 1
ATOM 743 C C . GLU A 1 92 ? 0.505 -15.490 -11.098 1.00 98.19 92 GLU A C 1
ATOM 745 O O . GLU A 1 92 ? -0.532 -16.152 -11.120 1.00 98.19 92 GLU A O 1
ATOM 750 N N . LEU A 1 93 ? 1.168 -15.251 -9.960 1.00 97.75 93 LEU A N 1
ATOM 751 C CA . LEU A 1 93 ? 0.743 -15.778 -8.660 1.00 97.75 93 LEU A CA 1
ATOM 752 C C . LEU A 1 93 ? -0.674 -15.324 -8.288 1.00 97.75 93 LEU A C 1
ATOM 754 O O . LEU A 1 93 ? -1.465 -16.113 -7.773 1.00 97.75 93 LEU A O 1
ATOM 758 N N . SER A 1 94 ? -1.027 -14.070 -8.574 1.00 97.38 94 SER A N 1
ATOM 759 C CA . SER A 1 94 ? -2.345 -13.516 -8.237 1.00 97.38 94 SER A CA 1
ATOM 760 C C . SER A 1 94 ? -3.515 -14.174 -8.985 1.00 97.38 94 SER A C 1
ATOM 762 O O . SER A 1 94 ? -4.665 -14.041 -8.570 1.00 97.38 94 SER A O 1
ATOM 764 N N . LEU A 1 95 ? -3.250 -14.919 -10.067 1.00 96.75 95 LEU A N 1
ATOM 765 C CA . LEU A 1 95 ? -4.284 -15.679 -10.779 1.00 96.75 95 LEU A CA 1
ATOM 766 C C . LEU A 1 95 ? -4.765 -16.897 -9.975 1.00 96.75 95 LEU A C 1
ATOM 768 O O . LEU A 1 95 ? -5.924 -17.296 -10.102 1.00 96.75 95 LEU A O 1
ATOM 772 N N . THR A 1 96 ? -3.895 -17.484 -9.148 1.00 95.81 96 THR A N 1
ATOM 773 C CA . THR A 1 96 ? -4.199 -18.678 -8.340 1.00 95.81 96 THR A CA 1
ATOM 774 C C . THR A 1 96 ? -4.298 -18.383 -6.844 1.00 95.81 96 THR A C 1
ATOM 776 O O . THR A 1 96 ? -4.995 -19.106 -6.133 1.00 95.81 96 THR A O 1
ATOM 779 N N . HIS A 1 97 ? -3.658 -17.314 -6.370 1.00 96.12 97 HIS A N 1
ATOM 780 C CA . HIS A 1 97 ? -3.645 -16.881 -4.972 1.00 96.12 97 HIS A CA 1
ATOM 781 C C . HIS A 1 97 ? -4.464 -15.601 -4.809 1.00 96.12 97 HIS A C 1
ATOM 783 O O . HIS A 1 97 ? -3.950 -14.490 -4.946 1.00 96.12 97 HIS A O 1
ATOM 789 N N . LYS A 1 98 ? -5.759 -15.767 -4.520 1.00 93.31 98 LYS A N 1
ATOM 790 C CA . LYS A 1 98 ? -6.736 -14.666 -4.417 1.00 93.31 98 LYS A CA 1
ATOM 791 C C . LYS A 1 98 ? -6.451 -13.705 -3.262 1.00 93.31 98 LYS A C 1
ATOM 793 O O . LYS A 1 98 ? -6.999 -12.610 -3.231 1.00 93.31 98 LYS A O 1
ATOM 798 N N . GLU A 1 99 ? -5.614 -14.117 -2.317 1.00 96.12 99 GLU A N 1
ATOM 799 C CA . GLU A 1 99 ? -5.105 -13.277 -1.243 1.00 96.12 99 GLU A CA 1
ATOM 800 C C . GLU A 1 99 ? -4.240 -12.132 -1.791 1.00 96.12 99 GLU A C 1
ATOM 802 O O . GLU A 1 99 ? -4.203 -11.069 -1.181 1.00 96.12 99 GLU A O 1
ATOM 807 N N . ILE A 1 100 ? -3.564 -12.304 -2.938 1.00 97.38 100 ILE A N 1
ATOM 808 C CA . ILE A 1 100 ? -2.798 -11.232 -3.591 1.00 97.38 100 ILE A CA 1
ATOM 809 C C . ILE A 1 100 ? -3.768 -10.317 -4.337 1.00 97.38 100 ILE A C 1
ATOM 811 O O . ILE A 1 100 ? -4.183 -10.606 -5.458 1.00 97.38 100 ILE A O 1
ATOM 815 N N . ILE A 1 101 ? -4.103 -9.187 -3.720 1.00 97.00 101 ILE A N 1
ATOM 816 C CA . ILE A 1 101 ? -5.067 -8.230 -4.278 1.00 97.00 101 ILE A CA 1
ATOM 817 C C . ILE A 1 101 ? -4.402 -7.052 -4.986 1.00 97.00 101 ILE A C 1
ATOM 819 O O . ILE A 1 101 ? -5.080 -6.277 -5.658 1.00 97.00 101 ILE A O 1
ATOM 823 N N . GLY A 1 102 ? -3.088 -6.877 -4.831 1.00 97.31 102 GLY A N 1
ATOM 824 C CA . GLY A 1 102 ? -2.409 -5.739 -5.430 1.00 97.31 102 GLY A CA 1
ATOM 825 C C . GLY A 1 102 ? -0.898 -5.858 -5.541 1.00 97.31 102 GLY A C 1
ATOM 826 O O . GLY A 1 102 ? -0.254 -6.615 -4.815 1.00 97.31 102 GLY A O 1
ATOM 827 N N . LEU A 1 103 ? -0.363 -5.045 -6.446 1.00 97.81 103 LEU A N 1
ATOM 828 C CA . LEU A 1 103 ? 1.050 -4.750 -6.626 1.00 97.81 103 LEU A CA 1
ATOM 829 C C . LEU A 1 103 ? 1.291 -3.277 -6.276 1.00 97.81 103 LEU A C 1
ATOM 831 O O . LEU A 1 103 ? 0.666 -2.398 -6.863 1.00 97.81 103 LEU A O 1
ATOM 835 N N . TYR A 1 104 ? 2.197 -2.995 -5.349 1.00 97.19 104 TYR A N 1
ATOM 836 C CA . TYR A 1 104 ? 2.587 -1.645 -4.963 1.00 97.19 104 TYR A CA 1
ATOM 837 C C . TYR A 1 104 ? 3.914 -1.244 -5.606 1.00 97.19 104 TYR A C 1
ATOM 839 O O . TYR A 1 104 ? 4.936 -1.893 -5.380 1.00 97.19 104 TYR A O 1
ATOM 847 N N . LEU A 1 105 ? 3.902 -0.147 -6.364 1.00 96.69 105 LEU A N 1
ATOM 848 C CA . LEU A 1 105 ? 5.097 0.449 -6.963 1.00 96.69 105 LEU A CA 1
ATOM 849 C C . LEU A 1 105 ? 5.635 1.528 -6.018 1.00 96.69 105 LEU A C 1
ATOM 851 O O . LEU A 1 105 ? 5.028 2.591 -5.864 1.00 96.69 105 LEU A O 1
ATOM 855 N N . ASN A 1 106 ? 6.737 1.232 -5.329 1.00 92.25 106 ASN A N 1
ATOM 856 C CA . ASN A 1 106 ? 7.233 2.090 -4.257 1.00 92.25 106 ASN A CA 1
ATOM 857 C C . ASN A 1 106 ? 7.797 3.418 -4.761 1.00 92.25 106 ASN A C 1
ATOM 859 O O . ASN A 1 106 ? 8.459 3.454 -5.785 1.00 92.25 106 ASN A O 1
ATOM 863 N N . ASP A 1 107 ? 7.569 4.496 -4.004 1.00 88.50 107 ASP A N 1
ATOM 864 C CA . ASP A 1 107 ? 8.111 5.841 -4.254 1.00 88.50 107 ASP A CA 1
ATOM 865 C C . ASP A 1 107 ? 8.024 6.299 -5.728 1.00 88.50 107 ASP A C 1
ATOM 867 O O . ASP A 1 107 ? 8.876 7.026 -6.229 1.00 88.50 107 ASP A O 1
ATOM 871 N N . PHE A 1 108 ? 6.937 5.900 -6.396 1.00 93.56 108 PHE A N 1
ATOM 872 C CA . PHE A 1 108 ? 6.686 5.997 -7.836 1.00 93.56 108 PHE A CA 1
ATOM 873 C C . PHE A 1 108 ? 7.133 7.318 -8.488 1.00 93.56 108 PHE A C 1
ATOM 875 O O . PHE A 1 108 ? 7.980 7.328 -9.377 1.00 93.56 108 PHE A O 1
ATOM 882 N N . ASN A 1 109 ? 6.611 8.463 -8.029 1.00 92.88 109 ASN A N 1
ATOM 883 C CA . ASN A 1 109 ? 6.995 9.765 -8.588 1.00 92.88 109 ASN A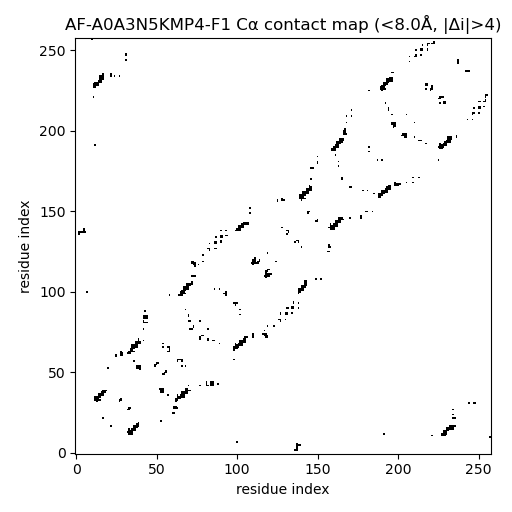 CA 1
ATOM 884 C C . ASN A 1 109 ? 8.407 10.202 -8.186 1.00 92.88 109 ASN A C 1
ATOM 886 O O . ASN A 1 109 ? 9.077 10.889 -8.958 1.00 92.88 109 ASN A O 1
ATOM 890 N N . GLN A 1 110 ? 8.853 9.836 -6.984 1.00 91.19 110 GLN A N 1
ATOM 891 C CA . GLN A 1 110 ? 10.199 10.162 -6.531 1.00 91.19 110 GLN A CA 1
ATOM 892 C C . GLN A 1 110 ? 11.248 9.436 -7.376 1.00 91.19 110 GLN A C 1
ATOM 894 O O . GLN A 1 110 ? 12.242 10.053 -7.737 1.00 91.19 110 GLN A O 1
ATOM 899 N N . GLU A 1 111 ? 11.032 8.168 -7.718 1.00 93.62 111 GLU A N 1
ATOM 900 C CA . GLU A 1 111 ? 11.948 7.422 -8.578 1.00 93.62 111 GLU A CA 1
ATOM 901 C C . GLU A 1 111 ? 12.088 8.043 -9.963 1.00 93.62 111 GLU A C 1
ATOM 903 O O . GLU A 1 111 ? 13.214 8.237 -10.420 1.00 93.62 111 GLU A O 1
ATOM 908 N N . MET A 1 112 ? 10.975 8.464 -10.569 1.00 94.81 112 MET A N 1
ATOM 909 C CA . MET A 1 112 ? 11.009 9.166 -11.854 1.00 94.81 112 MET A CA 1
ATOM 910 C C . MET A 1 112 ? 11.820 10.466 -11.763 1.00 94.81 112 MET A C 1
ATOM 912 O O . MET A 1 112 ? 12.667 10.731 -12.619 1.00 94.81 112 MET A O 1
ATOM 916 N N . ASP A 1 113 ? 11.638 11.238 -10.687 1.00 92.69 113 ASP A N 1
ATOM 917 C CA . ASP A 1 113 ? 12.403 12.466 -10.431 1.00 92.69 113 ASP A CA 1
ATOM 918 C C . ASP A 1 113 ? 13.895 12.190 -10.119 1.00 92.69 113 ASP A C 1
ATOM 920 O O . ASP A 1 113 ? 14.738 13.079 -10.247 1.00 92.69 113 ASP A O 1
ATOM 924 N N . GLU A 1 114 ? 14.240 10.965 -9.720 1.00 93.06 114 GLU A N 1
ATOM 925 C CA . GLU A 1 114 ? 15.576 10.542 -9.291 1.00 93.06 114 GLU A CA 1
ATOM 926 C C . GLU A 1 114 ? 16.194 9.482 -10.220 1.00 93.06 114 GLU A C 1
ATOM 928 O O . GLU A 1 114 ? 17.091 8.744 -9.810 1.00 93.06 114 GLU A O 1
ATOM 933 N N . THR A 1 115 ? 15.787 9.445 -11.495 1.00 92.56 115 THR A N 1
ATOM 934 C CA . THR A 1 115 ? 16.317 8.492 -12.493 1.00 92.56 115 THR A CA 1
ATOM 935 C C . THR A 1 115 ? 17.854 8.533 -12.564 1.00 92.56 115 THR A C 1
ATOM 937 O O . THR A 1 115 ? 18.520 7.502 -12.582 1.00 92.56 115 THR A O 1
ATOM 940 N N . ALA A 1 116 ? 18.457 9.727 -12.482 1.00 90.88 116 ALA A N 1
ATOM 941 C CA . ALA A 1 116 ? 19.917 9.896 -12.466 1.00 90.88 116 ALA A CA 1
ATOM 942 C C . ALA A 1 116 ? 20.618 9.272 -11.237 1.00 90.88 116 ALA A C 1
ATOM 944 O O . ALA A 1 116 ? 21.834 9.091 -11.249 1.00 90.88 116 ALA A O 1
ATOM 945 N N . LYS A 1 117 ? 19.869 8.946 -10.177 1.00 91.19 117 LYS A N 1
ATOM 946 C CA . LYS A 1 117 ? 20.342 8.242 -8.973 1.00 91.19 117 LYS A CA 1
ATOM 947 C C . LYS A 1 117 ? 20.010 6.743 -9.000 1.00 91.19 117 LYS A C 1
ATOM 949 O O . LYS A 1 117 ? 20.134 6.081 -7.974 1.00 91.19 117 LYS A O 1
ATOM 954 N N . GLY A 1 118 ? 19.578 6.218 -10.148 1.00 90.81 118 GLY A N 1
ATOM 955 C CA . GLY A 1 118 ? 19.189 4.819 -10.321 1.00 90.81 118 GLY A CA 1
ATOM 956 C C . GLY A 1 118 ? 17.706 4.534 -10.079 1.00 90.81 118 GLY A C 1
ATOM 957 O O . GLY A 1 118 ? 17.348 3.370 -9.951 1.00 90.81 118 GLY A O 1
ATOM 958 N N . GLY A 1 119 ? 16.852 5.559 -9.987 1.00 94.56 119 GLY A N 1
ATOM 959 C CA . GLY A 1 119 ? 15.399 5.363 -9.963 1.00 94.56 119 GLY A CA 1
ATOM 960 C C . GLY A 1 119 ? 14.845 4.894 -11.310 1.00 94.56 119 GLY A C 1
ATOM 961 O O . GLY A 1 119 ? 15.485 5.078 -12.347 1.00 94.56 119 GLY A O 1
ATOM 962 N N . HIS A 1 120 ? 13.649 4.312 -11.289 1.00 95.62 120 HIS A N 1
ATOM 963 C CA . HIS A 1 120 ? 12.923 3.950 -12.505 1.00 95.62 120 HIS A CA 1
ATOM 964 C C . HIS A 1 120 ? 12.300 5.164 -13.207 1.00 95.62 120 HIS A C 1
ATOM 966 O O . HIS A 1 120 ? 11.664 6.020 -12.591 1.00 95.62 120 HIS A O 1
ATOM 972 N N . SER A 1 121 ? 12.447 5.200 -14.526 1.00 96.19 121 SER A N 1
ATOM 973 C CA . SER A 1 121 ? 11.845 6.184 -15.419 1.00 96.19 121 SER A CA 1
ATOM 974 C C . SER A 1 121 ? 10.346 5.944 -15.637 1.00 96.19 121 SER A C 1
ATOM 976 O O . SER A 1 121 ? 9.806 4.863 -15.395 1.00 96.19 121 SER A O 1
ATOM 978 N N . GLU A 1 122 ? 9.662 6.949 -16.189 1.00 96.44 122 GLU A N 1
ATOM 979 C CA . GLU A 1 122 ? 8.258 6.829 -16.595 1.00 96.44 122 GLU A CA 1
ATOM 980 C C . GLU A 1 122 ? 8.025 5.665 -17.574 1.00 96.44 122 GLU A C 1
ATOM 982 O O . GLU A 1 122 ? 7.066 4.906 -17.420 1.00 96.44 122 GLU A O 1
ATOM 987 N N . GLN A 1 123 ? 8.897 5.507 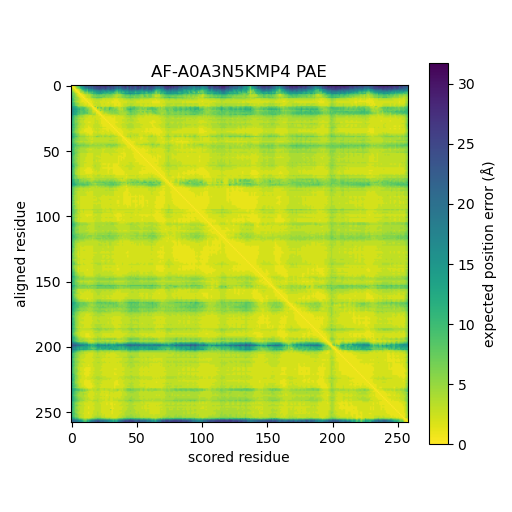-18.576 1.00 97.12 123 GLN A N 1
ATOM 988 C CA . GLN A 1 123 ? 8.760 4.452 -19.580 1.00 97.12 123 GLN A CA 1
ATOM 989 C C . GLN A 1 123 ? 8.860 3.062 -18.943 1.00 97.12 123 GLN A C 1
ATOM 991 O O . GLN A 1 123 ? 8.063 2.182 -19.269 1.00 97.12 123 GLN A O 1
ATOM 996 N N . GLU A 1 124 ? 9.794 2.880 -18.012 1.00 97.25 124 GLU A N 1
ATOM 997 C CA . GLU A 1 124 ? 9.970 1.626 -17.279 1.00 97.25 124 GLU A CA 1
ATOM 998 C C . GLU A 1 124 ? 8.732 1.298 -16.438 1.00 97.25 124 GLU A C 1
ATOM 1000 O O . GLU A 1 124 ? 8.209 0.185 -16.515 1.00 97.25 124 GLU A O 1
ATOM 1005 N N . PHE A 1 125 ? 8.177 2.275 -15.715 1.00 97.81 125 PHE A N 1
ATOM 1006 C CA . PHE A 1 125 ? 6.933 2.068 -14.975 1.00 97.81 125 PHE A CA 1
ATOM 1007 C C . PHE A 1 125 ? 5.749 1.723 -15.883 1.00 97.81 125 PHE A C 1
ATOM 1009 O O . PHE A 1 125 ? 4.989 0.805 -15.568 1.00 97.81 125 PHE A O 1
ATOM 1016 N N . ARG A 1 126 ? 5.598 2.391 -17.035 1.00 98.12 126 ARG A N 1
ATOM 1017 C CA . ARG A 1 126 ? 4.553 2.044 -18.017 1.00 98.12 126 ARG A CA 1
ATOM 1018 C C . ARG A 1 126 ? 4.709 0.614 -18.522 1.00 98.12 126 ARG A C 1
ATOM 1020 O O . ARG A 1 126 ? 3.713 -0.094 -18.646 1.00 98.12 126 ARG A O 1
ATOM 1027 N N . GLN A 1 127 ? 5.939 0.178 -18.788 1.00 98.50 127 GLN A N 1
ATOM 1028 C CA . GLN A 1 127 ? 6.213 -1.191 -19.219 1.00 98.50 127 GLN A CA 1
ATOM 1029 C C . GLN A 1 127 ? 5.883 -2.206 -18.115 1.00 98.50 127 GLN A C 1
ATOM 1031 O O . GLN A 1 127 ? 5.259 -3.224 -18.414 1.00 98.50 127 GLN A O 1
ATOM 1036 N N . ILE A 1 128 ? 6.239 -1.927 -16.854 1.00 98.44 128 ILE A N 1
ATOM 1037 C CA . ILE A 1 128 ? 5.895 -2.782 -15.704 1.00 98.44 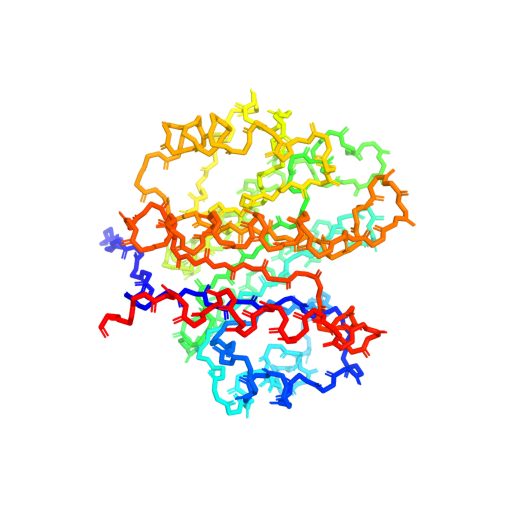128 ILE A CA 1
ATOM 1038 C C . ILE A 1 128 ? 4.374 -2.920 -15.582 1.00 98.44 128 ILE A C 1
ATOM 1040 O O . ILE A 1 128 ? 3.857 -4.037 -15.540 1.00 98.44 128 ILE A O 1
ATOM 1044 N N . ILE A 1 129 ? 3.648 -1.798 -15.590 1.00 98.56 129 ILE A N 1
ATOM 1045 C CA . ILE A 1 129 ? 2.182 -1.779 -15.487 1.00 98.56 129 ILE A CA 1
ATOM 1046 C C . ILE A 1 129 ? 1.554 -2.557 -16.646 1.00 98.56 129 ILE A C 1
ATOM 1048 O O . ILE A 1 129 ? 0.749 -3.458 -16.415 1.00 98.56 129 ILE A O 1
ATOM 1052 N N . ALA A 1 130 ? 1.963 -2.278 -17.886 1.00 98.44 130 ALA A N 1
ATOM 1053 C CA . ALA A 1 130 ? 1.442 -2.967 -19.063 1.00 98.44 130 ALA A CA 1
ATOM 1054 C C . ALA A 1 130 ? 1.686 -4.482 -18.996 1.00 98.44 130 ALA A C 1
ATOM 1056 O O . ALA A 1 130 ? 0.795 -5.268 -19.322 1.00 98.44 130 ALA A O 1
ATOM 1057 N N . LYS A 1 131 ? 2.868 -4.908 -18.529 1.00 98.56 131 LYS A N 1
ATOM 1058 C CA . LYS A 1 131 ? 3.192 -6.327 -18.357 1.00 98.56 131 LYS A CA 1
ATOM 1059 C C . LYS A 1 131 ? 2.294 -6.992 -17.315 1.00 98.56 131 LYS A C 1
ATOM 1061 O O . LYS A 1 131 ? 1.777 -8.076 -17.580 1.00 98.56 131 LYS A O 1
ATOM 1066 N N . VAL A 1 132 ? 2.084 -6.346 -16.168 1.00 98.44 132 VAL A N 1
ATOM 1067 C CA . VAL A 1 132 ? 1.198 -6.850 -15.107 1.00 98.44 132 VAL A CA 1
ATOM 1068 C C . VAL A 1 132 ? -0.232 -6.978 -15.618 1.00 98.44 132 VAL A C 1
ATOM 1070 O O . VAL A 1 132 ? -0.830 -8.045 -15.499 1.00 98.44 132 VAL A O 1
ATOM 1073 N N . LYS A 1 133 ? -0.757 -5.931 -16.262 1.00 97.81 133 LYS A N 1
ATOM 1074 C CA . LYS A 1 133 ? -2.125 -5.903 -16.795 1.00 97.81 133 LYS A CA 1
ATOM 1075 C C . LYS A 1 133 ? -2.355 -6.913 -17.916 1.00 97.81 133 LYS A C 1
ATOM 1077 O O . LYS A 1 133 ? -3.445 -7.470 -18.014 1.00 97.81 133 LYS A O 1
ATOM 1082 N N . ALA A 1 134 ? -1.337 -7.190 -18.729 1.00 98.12 134 ALA A N 1
ATOM 1083 C CA . ALA A 1 134 ? -1.407 -8.227 -19.754 1.00 98.12 134 ALA A CA 1
ATOM 1084 C C . ALA A 1 134 ? -1.524 -9.645 -19.164 1.00 98.12 134 ALA A C 1
ATOM 1086 O O . ALA A 1 134 ? -2.124 -10.511 -19.795 1.00 98.12 134 ALA A O 1
ATOM 1087 N N . ILE A 1 135 ? -0.960 -9.885 -17.975 1.00 98.31 135 ILE A N 1
ATOM 1088 C CA . ILE A 1 135 ? -1.027 -11.181 -17.280 1.00 98.31 135 ILE A CA 1
ATOM 1089 C C . ILE A 1 135 ? -2.312 -11.289 -16.458 1.00 98.31 135 ILE A C 1
ATOM 1091 O O . ILE A 1 135 ? -3.082 -12.233 -16.624 1.00 98.31 135 ILE A O 1
ATOM 1095 N N . ASN A 1 136 ? -2.551 -10.317 -15.577 1.00 97.50 136 ASN A N 1
ATOM 1096 C CA . ASN A 1 136 ? -3.754 -10.235 -14.767 1.00 97.50 136 ASN A CA 1
ATOM 1097 C C . ASN A 1 136 ? -4.303 -8.798 -14.786 1.00 97.50 136 ASN A C 1
ATOM 1099 O O . ASN A 1 136 ? -3.885 -7.968 -13.975 1.00 97.50 136 ASN A O 1
ATOM 1103 N N . PRO A 1 137 ? -5.288 -8.487 -15.651 1.00 95.88 137 PRO A N 1
ATOM 1104 C CA . PRO A 1 137 ? -5.875 -7.148 -15.715 1.00 95.88 137 PRO A CA 1
ATOM 1105 C C . PRO A 1 137 ? -6.626 -6.761 -14.433 1.00 95.88 137 PRO A C 1
ATOM 1107 O O . PRO A 1 137 ? -6.888 -5.579 -14.215 1.00 95.88 137 PRO A O 1
ATOM 1110 N N . ARG A 1 138 ? -6.963 -7.740 -13.579 1.00 95.25 138 ARG A N 1
ATOM 1111 C CA . ARG A 1 138 ? -7.653 -7.518 -12.304 1.00 95.25 138 ARG A CA 1
ATOM 1112 C C . ARG A 1 138 ? -6.714 -7.287 -11.122 1.00 95.25 138 ARG A C 1
ATOM 1114 O O . ARG A 1 138 ? -7.201 -6.936 -10.052 1.00 95.25 138 ARG A O 1
ATOM 1121 N N . LEU A 1 139 ? -5.402 -7.478 -11.281 1.00 97.06 139 LEU A N 1
ATOM 1122 C CA . LEU A 1 139 ? -4.459 -7.148 -10.217 1.00 97.06 139 LEU A CA 1
ATOM 1123 C C . LEU A 1 139 ? -4.360 -5.622 -10.096 1.00 97.06 139 LEU A C 1
ATOM 1125 O O . LEU A 1 139 ? -4.022 -4.935 -11.067 1.00 97.06 139 LEU A O 1
ATOM 1129 N N . ALA A 1 140 ? -4.680 -5.097 -8.912 1.00 97.69 140 ALA A N 1
ATOM 1130 C CA . ALA A 1 140 ? -4.660 -3.664 -8.661 1.00 97.69 140 ALA A CA 1
ATOM 1131 C C . ALA A 1 140 ? -3.223 -3.138 -8.571 1.00 97.69 140 ALA A C 1
ATOM 1133 O O . ALA A 1 140 ? -2.411 -3.648 -7.799 1.00 97.69 140 ALA A O 1
ATOM 1134 N N . ILE A 1 141 ? -2.923 -2.078 -9.310 1.00 98.06 141 ILE A N 1
ATOM 1135 C CA . ILE A 1 141 ? -1.684 -1.319 -9.203 1.00 98.06 141 ILE A CA 1
ATOM 1136 C C . ILE A 1 141 ? -1.888 -0.194 -8.188 1.00 98.06 141 ILE A C 1
ATOM 1138 O O . ILE A 1 141 ? -2.688 0.724 -8.395 1.00 98.06 141 ILE A O 1
ATOM 1142 N N . TRP A 1 142 ? -1.137 -0.270 -7.096 1.00 97.75 142 TRP A N 1
ATOM 1143 C CA . TRP A 1 142 ? -1.106 0.708 -6.020 1.00 97.75 142 TRP A CA 1
ATOM 1144 C C . TRP A 1 142 ? 0.123 1.604 -6.152 1.00 97.75 142 TRP A C 1
ATOM 1146 O O . TRP A 1 142 ? 1.237 1.117 -6.348 1.00 97.75 142 TRP A O 1
ATOM 1156 N N . VAL A 1 143 ? -0.057 2.910 -5.967 1.00 97.06 143 VAL A N 1
ATOM 1157 C CA . VAL A 1 143 ? 1.047 3.885 -5.956 1.00 97.06 143 VAL A CA 1
ATOM 1158 C C . VAL A 1 143 ? 0.929 4.845 -4.768 1.00 97.06 143 VAL A C 1
ATOM 1160 O O . VAL A 1 143 ? -0.186 5.126 -4.308 1.00 97.06 143 VAL A O 1
ATOM 1163 N N . PRO A 1 144 ? 2.052 5.349 -4.226 1.00 95.44 144 PRO A N 1
ATOM 1164 C CA . PRO A 1 144 ? 2.014 6.374 -3.194 1.00 95.44 144 PRO A CA 1
ATOM 1165 C C . PRO A 1 144 ? 1.524 7.703 -3.754 1.00 95.44 144 PRO A C 1
ATOM 1167 O O . PRO A 1 144 ? 1.728 7.986 -4.928 1.00 95.44 144 PRO A O 1
ATOM 1170 N N . CYS A 1 145 ? 0.895 8.495 -2.886 1.00 95.75 145 CYS A N 1
ATOM 1171 C CA . CYS A 1 145 ? 0.637 9.915 -3.063 1.00 95.75 145 CYS A CA 1
ATOM 1172 C C . CYS A 1 145 ? 1.029 10.666 -1.781 1.00 95.75 145 CYS A C 1
ATOM 1174 O O . CYS A 1 145 ? 0.287 10.663 -0.795 1.00 95.75 145 CYS A O 1
ATOM 1176 N N . TYR A 1 146 ? 2.177 11.339 -1.806 1.00 93.06 146 TYR A N 1
ATOM 1177 C CA . TYR A 1 146 ? 2.692 12.184 -0.729 1.00 93.06 146 TYR A CA 1
ATOM 1178 C C . TYR A 1 146 ? 2.341 13.668 -0.986 1.00 93.06 146 TYR A C 1
ATOM 1180 O O . TYR A 1 146 ? 3.024 14.361 -1.755 1.00 93.06 146 TYR A O 1
ATOM 1188 N N . PRO A 1 147 ? 1.258 14.203 -0.388 1.00 92.50 147 PRO A N 1
ATOM 1189 C CA . PRO A 1 147 ? 0.872 15.595 -0.575 1.00 92.50 147 PRO A CA 1
ATOM 1190 C C . PRO A 1 147 ? 1.835 16.575 0.134 1.00 92.50 147 PRO A C 1
ATOM 1192 O O . PRO A 1 147 ? 2.536 16.205 1.079 1.00 92.50 147 PRO A O 1
ATOM 1195 N N . PRO A 1 148 ? 1.855 17.855 -0.288 1.00 91.88 148 PRO A N 1
ATOM 1196 C CA . PRO A 1 148 ? 1.096 18.405 -1.414 1.00 91.88 148 PRO A CA 1
ATOM 1197 C C . PRO A 1 148 ? 1.769 18.155 -2.769 1.00 91.88 148 PRO A C 1
ATOM 1199 O O . PRO A 1 148 ? 1.081 18.164 -3.782 1.00 91.88 148 PRO A O 1
ATOM 1202 N N . ARG A 1 149 ? 3.086 17.902 -2.795 1.00 89.94 149 ARG A N 1
ATOM 1203 C CA . ARG A 1 149 ? 3.900 17.848 -4.022 1.00 89.94 149 ARG A CA 1
ATOM 1204 C C . ARG A 1 149 ? 3.330 16.891 -5.062 1.00 89.94 149 ARG A C 1
ATOM 1206 O O . ARG A 1 149 ? 3.228 17.248 -6.231 1.00 89.94 149 ARG A O 1
ATOM 1213 N N . GLU A 1 150 ? 2.954 15.683 -4.656 1.00 92.25 150 GLU A N 1
ATOM 1214 C CA . GLU A 1 150 ? 2.481 14.693 -5.621 1.00 92.25 150 GLU A CA 1
ATOM 1215 C C . GLU A 1 150 ? 1.066 14.995 -6.128 1.00 92.25 150 GLU A C 1
ATOM 1217 O O . GLU A 1 150 ? 0.732 14.663 -7.262 1.00 92.25 150 GLU A O 1
ATOM 1222 N N . LEU A 1 151 ? 0.259 15.764 -5.392 1.00 93.75 151 LEU A N 1
ATOM 1223 C CA . LEU A 1 151 ? -1.032 16.236 -5.902 1.00 93.75 151 LEU A CA 1
ATOM 1224 C C . LEU A 1 151 ? -0.899 17.196 -7.096 1.00 93.75 151 LEU A C 1
ATOM 1226 O O . LEU A 1 151 ? -1.903 17.432 -7.765 1.00 93.75 151 LEU A O 1
ATOM 1230 N N . GLU A 1 152 ? 0.305 17.666 -7.429 1.00 93.62 152 GLU A N 1
ATOM 1231 C CA . GLU A 1 152 ? 0.581 18.441 -8.648 1.00 93.62 152 GLU A CA 1
ATOM 1232 C C . GLU A 1 152 ? 1.052 17.571 -9.833 1.00 93.62 152 GLU A C 1
ATOM 1234 O O . GLU A 1 152 ? 1.013 18.010 -10.978 1.00 93.62 152 GLU A O 1
ATOM 1239 N N . LYS A 1 153 ? 1.482 16.321 -9.597 1.00 92.56 153 LYS A N 1
ATOM 1240 C CA . LYS A 1 153 ? 1.986 15.406 -10.646 1.00 92.56 153 LYS A CA 1
ATOM 1241 C C . LYS A 1 153 ? 0.839 14.825 -11.482 1.00 92.56 153 LYS A C 1
ATOM 1243 O O . LYS A 1 153 ? -0.207 14.562 -10.916 1.00 92.56 153 LYS A O 1
ATOM 1248 N N . PRO A 1 154 ? 0.964 14.556 -12.785 1.00 87.44 154 PRO A N 1
ATOM 1249 C CA . PRO A 1 154 ? -0.188 14.182 -13.616 1.00 87.44 154 PRO A CA 1
ATOM 1250 C C . PRO A 1 154 ? -0.858 12.845 -13.241 1.00 87.44 154 PRO A C 1
ATOM 1252 O O . PRO A 1 154 ? -2.076 12.755 -13.339 1.00 87.44 154 PRO A O 1
ATOM 1255 N N . TYR A 1 155 ? -0.106 11.839 -12.767 1.00 87.69 155 TYR A N 1
ATOM 1256 C CA . TYR A 1 155 ? -0.609 10.466 -12.541 1.00 87.69 155 TYR A CA 1
ATOM 1257 C C . TYR A 1 155 ? -1.307 9.845 -13.768 1.00 87.69 155 TYR A C 1
ATOM 1259 O O . TYR A 1 155 ? -2.205 9.018 -13.628 1.00 87.69 155 TYR A O 1
ATOM 1267 N N . ASP A 1 156 ? -0.873 10.213 -14.974 1.00 91.25 156 ASP A N 1
ATOM 1268 C CA . ASP A 1 156 ? -1.405 9.686 -16.234 1.00 91.25 156 ASP A CA 1
ATOM 1269 C C . ASP A 1 156 ? -0.864 8.273 -16.529 1.00 91.25 156 ASP A C 1
ATOM 1271 O O . ASP A 1 156 ? -0.032 8.058 -17.412 1.00 91.25 156 ASP A O 1
ATOM 1275 N N . PHE A 1 157 ? -1.284 7.309 -15.712 1.00 95.31 157 PHE A N 1
ATOM 1276 C CA . PHE A 1 157 ? -0.898 5.901 -15.767 1.00 95.31 157 PHE A CA 1
ATOM 1277 C C . PHE A 1 157 ? -2.124 5.013 -15.549 1.00 95.31 157 PHE A C 1
ATOM 1279 O O . PHE A 1 157 ? -3.091 5.416 -14.901 1.00 95.31 157 PHE A O 1
ATOM 1286 N N . ASP A 1 158 ? -2.048 3.771 -16.025 1.00 95.12 158 ASP A N 1
ATOM 1287 C CA . ASP A 1 158 ? -3.057 2.738 -15.761 1.00 95.12 158 ASP A CA 1
ATOM 1288 C C . ASP A 1 158 ? -2.889 2.152 -14.343 1.00 95.12 158 ASP A C 1
ATOM 1290 O O . ASP A 1 158 ? -2.498 1.003 -14.142 1.00 95.12 158 ASP A O 1
ATOM 1294 N N . ILE A 1 159 ? -3.085 3.017 -13.346 1.00 95.56 159 ILE A N 1
ATOM 1295 C CA . ILE A 1 159 ? -3.044 2.700 -11.914 1.00 95.56 159 ILE A CA 1
ATOM 1296 C C . ILE A 1 159 ? -4.458 2.576 -11.362 1.00 95.56 159 ILE A C 1
ATOM 1298 O O . ILE A 1 159 ? -5.371 3.243 -11.845 1.00 95.56 159 ILE A O 1
ATOM 1302 N N . ASP A 1 160 ? -4.651 1.812 -10.292 1.00 97.25 160 ASP A N 1
ATOM 1303 C CA . ASP A 1 160 ? -5.998 1.507 -9.793 1.00 97.25 160 ASP A CA 1
ATOM 1304 C C . ASP A 1 160 ? -6.292 2.147 -8.445 1.00 97.25 160 ASP A C 1
ATOM 1306 O O . ASP A 1 160 ? -7.436 2.515 -8.186 1.00 97.25 160 ASP A O 1
ATOM 1310 N N . ALA A 1 161 ? -5.275 2.303 -7.598 1.00 97.06 161 ALA A N 1
ATOM 1311 C CA . ALA A 1 161 ? -5.479 2.722 -6.222 1.00 97.06 161 ALA A CA 1
ATOM 1312 C C . ALA A 1 161 ? -4.302 3.524 -5.649 1.00 97.06 161 ALA A C 1
ATOM 1314 O O . ALA A 1 161 ? -3.160 3.439 -6.109 1.00 97.06 161 ALA A O 1
ATOM 1315 N N . ILE A 1 162 ? -4.609 4.337 -4.638 1.00 97.38 162 ILE A N 1
ATOM 1316 C CA . ILE A 1 162 ? -3.724 5.386 -4.127 1.00 97.38 162 ILE A CA 1
ATOM 1317 C C . ILE A 1 162 ? -3.452 5.201 -2.644 1.00 97.38 162 ILE A C 1
ATOM 1319 O O . ILE A 1 162 ? -4.328 4.848 -1.854 1.00 97.38 162 ILE A O 1
ATOM 1323 N N . ILE A 1 163 ? -2.224 5.517 -2.255 1.00 96.12 163 ILE A N 1
ATOM 1324 C CA . ILE A 1 163 ? -1.757 5.420 -0.881 1.00 96.12 163 ILE A CA 1
ATOM 1325 C C . ILE A 1 163 ? -1.401 6.811 -0.417 1.00 96.12 163 ILE A C 1
ATOM 1327 O O . ILE A 1 163 ? -0.308 7.320 -0.655 1.00 96.12 163 ILE A O 1
ATOM 1331 N N . PHE A 1 164 ? -2.373 7.448 0.213 1.00 96.56 164 PHE A N 1
ATOM 1332 C CA . PHE A 1 164 ? -2.296 8.841 0.592 1.00 96.56 164 PHE A CA 1
ATOM 1333 C C . PHE A 1 164 ? -1.609 8.969 1.949 1.00 96.56 164 PHE A C 1
ATOM 1335 O O . PHE A 1 164 ? -2.167 8.570 2.972 1.00 96.56 164 PHE A O 1
ATOM 1342 N N . SER A 1 165 ? -0.384 9.499 1.970 1.00 92.75 165 SER A N 1
ATOM 1343 C CA . SER A 1 165 ? 0.437 9.503 3.182 1.00 92.75 165 SER A CA 1
ATOM 1344 C C . SER A 1 165 ? 1.093 10.844 3.458 1.00 92.75 165 SER A C 1
ATOM 1346 O O . SER A 1 165 ? 1.794 11.390 2.615 1.00 92.75 165 SER A O 1
ATOM 1348 N N . PHE A 1 166 ? 0.981 11.325 4.694 1.00 89.38 166 PHE A N 1
ATOM 1349 C CA . PHE A 1 166 ? 1.739 12.490 5.142 1.00 89.38 166 PHE A CA 1
ATOM 1350 C C . PHE A 1 166 ? 3.147 12.068 5.566 1.00 89.38 166 PHE A C 1
ATOM 1352 O O . PHE A 1 166 ? 3.304 11.201 6.424 1.00 89.38 166 PHE A O 1
ATOM 1359 N N . TYR A 1 167 ? 4.169 12.685 4.971 1.00 81.06 167 TYR A N 1
ATOM 1360 C CA . TYR A 1 167 ? 5.576 12.426 5.313 1.00 81.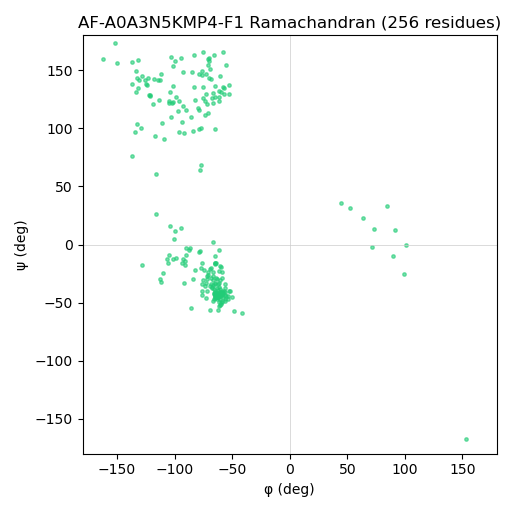06 167 TYR A CA 1
ATOM 1361 C C . TYR A 1 167 ? 6.118 13.367 6.409 1.00 81.06 167 TYR A C 1
ATOM 1363 O O . TYR A 1 167 ? 7.141 13.090 7.032 1.00 81.06 167 TYR A O 1
ATOM 1371 N N . ASN A 1 168 ? 5.430 14.488 6.650 1.00 83.12 168 ASN A N 1
ATOM 1372 C CA . ASN A 1 168 ? 5.854 15.558 7.554 1.00 83.12 168 ASN A CA 1
ATOM 1373 C C . ASN A 1 168 ? 4.670 16.041 8.404 1.00 83.12 168 ASN A C 1
ATOM 1375 O O . ASN A 1 168 ? 3.565 16.213 7.875 1.00 83.12 168 ASN A O 1
ATOM 1379 N N . THR A 1 169 ? 4.883 16.295 9.699 1.00 86.88 169 THR A N 1
ATOM 1380 C CA . THR A 1 169 ? 3.781 16.646 10.605 1.00 86.88 169 THR A CA 1
ATOM 1381 C C . THR A 1 169 ? 3.222 18.042 10.344 1.00 86.88 169 THR A C 1
ATOM 1383 O O . THR A 1 169 ? 2.036 18.280 10.563 1.00 86.88 169 THR A O 1
ATOM 1386 N N . LYS A 1 170 ? 4.013 18.940 9.743 1.00 86.00 170 LYS A N 1
ATOM 1387 C CA . LYS A 1 170 ? 3.571 20.255 9.247 1.00 86.00 170 LYS A CA 1
ATOM 1388 C C . LYS A 1 170 ? 2.597 20.166 8.072 1.00 86.00 170 LYS A C 1
ATOM 1390 O O . LYS A 1 170 ? 2.277 21.194 7.491 1.00 86.00 170 LYS A O 1
ATOM 1395 N N . GLN A 1 171 ? 2.197 18.983 7.622 1.00 85.75 171 GLN A N 1
ATOM 1396 C CA . GLN A 1 171 ? 1.109 18.840 6.650 1.00 85.75 171 GLN A CA 1
ATOM 1397 C C . GLN A 1 171 ? -0.204 18.424 7.320 1.00 85.75 171 GLN A C 1
ATOM 1399 O O . GLN A 1 171 ? -1.266 18.550 6.711 1.00 85.75 171 GLN A O 1
ATOM 1404 N N . LEU A 1 172 ? -0.169 18.000 8.589 1.00 88.44 172 LEU A N 1
ATOM 1405 C CA . LEU A 1 172 ? -1.339 17.468 9.287 1.00 88.44 172 LEU A CA 1
ATOM 1406 C C . LEU A 1 172 ? -2.422 18.520 9.526 1.00 88.44 172 LEU A C 1
ATOM 1408 O O . LEU A 1 172 ? -3.600 18.166 9.576 1.00 88.44 172 LEU A O 1
ATOM 1412 N N . GLN A 1 173 ? -2.070 19.804 9.631 1.00 89.81 173 GLN A N 1
ATOM 1413 C CA . GLN A 1 173 ? -3.062 20.881 9.720 1.00 89.81 173 GLN A CA 1
ATOM 1414 C C . GLN A 1 173 ? -3.837 21.086 8.411 1.00 89.81 173 GLN A C 1
ATOM 1416 O O . GLN A 1 173 ? -4.944 21.606 8.435 1.00 89.81 173 GLN A O 1
ATOM 1421 N N . ASN A 1 174 ? -3.287 20.629 7.283 1.00 92.56 174 ASN A N 1
ATOM 1422 C CA . ASN A 1 174 ? -3.913 20.697 5.964 1.00 92.56 174 ASN A CA 1
ATOM 1423 C C . ASN A 1 174 ? -4.478 19.339 5.515 1.00 92.56 174 ASN A C 1
ATOM 1425 O O . ASN A 1 174 ? -4.759 19.154 4.331 1.00 92.56 174 ASN A O 1
ATOM 1429 N N . ARG A 1 175 ? -4.636 18.375 6.433 1.00 94.56 175 ARG A N 1
ATOM 1430 C CA . ARG A 1 175 ? -4.997 16.995 6.079 1.00 94.56 175 ARG A CA 1
ATOM 1431 C C . ARG A 1 175 ? -6.313 16.875 5.315 1.00 94.56 175 ARG A C 1
ATOM 1433 O O . ARG A 1 175 ? -6.385 16.141 4.336 1.00 94.56 175 ARG A O 1
ATOM 1440 N N . GLU A 1 176 ? -7.323 17.636 5.725 1.00 96.38 176 GLU A N 1
ATOM 1441 C CA . GLU A 1 176 ? -8.644 17.634 5.099 1.00 96.38 176 GLU A CA 1
ATOM 1442 C C . GLU A 1 176 ? -8.635 18.253 3.695 1.00 96.38 176 GLU A C 1
ATOM 1444 O O . GLU A 1 176 ? -8.968 17.536 2.749 1.00 96.38 176 GLU A O 1
ATOM 1449 N N . PRO A 1 177 ? -8.178 19.505 3.483 1.00 96.94 177 PRO A N 1
ATOM 1450 C CA . PRO A 1 177 ? -8.126 20.059 2.132 1.00 96.94 177 PRO A CA 1
ATOM 1451 C C . PRO A 1 177 ? -7.214 19.251 1.197 1.00 96.94 177 PRO A C 1
ATOM 1453 O O . PRO A 1 177 ? -7.484 19.181 -0.001 1.00 96.94 177 PRO A O 1
ATOM 1456 N N . GLN A 1 178 ? -6.157 18.607 1.705 1.00 96.56 178 GLN A N 1
ATOM 1457 C CA . GLN A 1 178 ? -5.309 17.735 0.886 1.00 96.56 178 GLN A CA 1
ATOM 1458 C C . GLN A 1 178 ? -6.007 16.423 0.505 1.00 96.56 178 GLN A C 1
ATOM 1460 O O . GLN A 1 178 ? -5.891 16.008 -0.649 1.00 96.56 178 GLN A O 1
ATOM 1465 N N . LEU A 1 179 ? -6.765 15.802 1.414 1.00 97.50 179 LEU A N 1
ATOM 1466 C CA . LEU A 1 179 ? -7.560 14.619 1.082 1.00 97.50 179 LEU A CA 1
ATOM 1467 C C . LEU A 1 179 ? -8.662 14.955 0.070 1.00 97.50 179 LEU A C 1
ATOM 1469 O O . LEU A 1 179 ? -8.824 14.239 -0.911 1.00 97.50 179 LEU A O 1
ATOM 1473 N N . GLU A 1 180 ? -9.373 16.069 0.243 1.00 97.62 180 GLU A N 1
ATOM 1474 C CA . GLU A 1 180 ? -10.414 16.499 -0.701 1.00 97.62 180 GLU A CA 1
ATOM 1475 C C . GLU A 1 180 ? -9.844 16.759 -2.106 1.00 97.62 180 GLU A C 1
ATOM 1477 O O . GLU A 1 180 ? -10.460 16.421 -3.119 1.00 97.62 180 GLU A O 1
ATOM 1482 N N . ARG A 1 181 ? -8.623 17.300 -2.195 1.00 97.62 181 ARG A N 1
ATOM 1483 C CA . ARG A 1 181 ? -7.899 17.401 -3.471 1.00 97.62 181 ARG A CA 1
ATOM 1484 C C . ARG A 1 181 ? -7.554 16.029 -4.052 1.00 97.62 181 ARG A C 1
ATOM 1486 O O . ARG A 1 181 ? -7.702 15.849 -5.257 1.00 97.62 181 ARG A O 1
ATOM 1493 N N . ALA A 1 182 ? -7.118 15.076 -3.227 1.00 97.44 182 ALA A N 1
ATOM 1494 C CA . ALA A 1 182 ? -6.829 13.713 -3.671 1.00 97.44 182 ALA A CA 1
ATOM 1495 C C . ALA A 1 182 ? -8.088 13.012 -4.209 1.00 97.44 182 ALA A C 1
ATOM 1497 O O . ALA A 1 182 ? -8.050 12.458 -5.301 1.00 97.44 182 ALA A O 1
ATOM 1498 N N . LEU A 1 183 ? -9.219 13.115 -3.507 1.00 97.25 183 LEU A N 1
ATOM 1499 C CA . LEU A 1 183 ? -10.500 12.530 -3.924 1.00 97.25 183 LEU A CA 1
ATOM 1500 C C . LEU A 1 183 ? -10.984 13.090 -5.268 1.00 97.25 183 LEU A C 1
ATOM 1502 O O . LEU A 1 183 ? -11.451 12.339 -6.121 1.00 97.25 183 LEU A O 1
ATOM 1506 N N . LYS A 1 184 ? -10.824 14.401 -5.491 1.00 96.94 184 LYS A N 1
ATOM 1507 C CA . LYS A 1 184 ? -11.137 15.036 -6.784 1.00 96.94 184 LYS A CA 1
ATOM 1508 C C . LYS A 1 184 ? -10.196 14.592 -7.899 1.00 96.94 184 LYS A C 1
ATOM 1510 O O . LYS A 1 184 ? -10.621 14.464 -9.041 1.00 96.94 184 LYS A O 1
ATOM 1515 N N . LYS A 1 185 ? -8.918 14.396 -7.573 1.00 96.06 185 LYS A N 1
ATOM 1516 C CA . LYS A 1 185 ? -7.886 13.996 -8.530 1.00 96.06 185 LYS A CA 1
ATOM 1517 C C . LYS A 1 185 ? -8.008 12.536 -8.958 1.00 96.06 185 LYS A C 1
ATOM 1519 O O . LYS A 1 185 ? -7.726 12.216 -10.108 1.00 96.06 185 LYS A O 1
ATOM 1524 N N . PHE A 1 186 ? -8.421 11.667 -8.043 1.00 95.75 186 PHE A N 1
ATOM 1525 C CA . PHE A 1 186 ? -8.508 10.225 -8.247 1.00 95.75 186 PHE A CA 1
ATOM 1526 C C . PHE A 1 186 ? -9.965 9.749 -8.143 1.00 95.75 186 PHE A C 1
ATOM 1528 O O . PHE A 1 186 ? -10.289 8.952 -7.260 1.00 95.75 186 PHE A O 1
ATOM 1535 N N . PRO A 1 187 ? -10.870 10.242 -9.012 1.00 93.62 187 PRO A N 1
ATOM 1536 C CA . PRO A 1 187 ? -12.292 9.960 -8.885 1.00 93.62 187 PRO A CA 1
ATOM 1537 C C . PRO A 1 187 ? -12.558 8.456 -8.999 1.00 93.62 187 PRO A C 1
ATOM 1539 O O . PRO A 1 187 ? -12.127 7.804 -9.949 1.00 93.62 187 PRO A O 1
ATOM 1542 N N . GLY A 1 188 ? -13.262 7.906 -8.007 1.00 91.00 188 GLY A N 1
ATOM 1543 C CA . GLY A 1 188 ? -13.656 6.495 -7.961 1.00 91.00 188 GLY A CA 1
ATOM 1544 C C . GLY A 1 188 ? -12.523 5.498 -7.689 1.00 91.00 188 GLY A C 1
ATOM 1545 O O . GLY A 1 188 ? -12.799 4.306 -7.582 1.00 91.00 188 GLY A O 1
ATOM 1546 N N . LYS A 1 189 ? -11.268 5.946 -7.554 1.00 94.81 189 LYS A N 1
ATOM 1547 C CA . LYS A 1 189 ? -10.151 5.065 -7.196 1.00 94.81 189 LYS A CA 1
ATOM 1548 C C . LYS A 1 189 ? -10.102 4.872 -5.676 1.00 94.81 189 LYS A C 1
ATOM 1550 O O . LYS A 1 189 ? -10.204 5.861 -4.948 1.00 94.81 189 LYS A O 1
ATOM 1555 N N . PRO A 1 190 ? -9.900 3.644 -5.171 1.00 95.94 190 PRO A N 1
ATOM 1556 C CA . PRO A 1 190 ? -9.674 3.420 -3.749 1.00 95.94 190 PRO A CA 1
ATOM 1557 C C . PRO A 1 190 ? -8.466 4.205 -3.239 1.00 95.94 190 PRO A C 1
ATOM 1559 O O . PRO A 1 190 ? -7.397 4.203 -3.855 1.00 95.94 190 PRO A O 1
ATOM 1562 N N . ILE A 1 191 ? -8.629 4.846 -2.082 1.00 97.69 191 ILE A N 1
ATOM 1563 C CA . ILE A 1 191 ? -7.554 5.555 -1.386 1.00 97.69 191 ILE A CA 1
ATOM 1564 C C . ILE A 1 191 ? -7.383 4.948 0.005 1.00 97.69 191 ILE A C 1
ATOM 1566 O O . ILE A 1 191 ? -8.349 4.858 0.763 1.00 97.69 191 ILE A O 1
ATOM 1570 N N . LEU A 1 192 ? -6.156 4.564 0.362 1.00 97.25 192 LEU A N 1
ATOM 1571 C CA . LEU A 1 192 ? -5.791 4.221 1.738 1.00 97.25 192 LEU A CA 1
ATOM 1572 C C . LEU A 1 192 ? -5.103 5.402 2.410 1.00 97.25 192 LEU A C 1
ATOM 1574 O O . LEU A 1 192 ? -4.107 5.919 1.901 1.00 97.25 192 LEU A O 1
ATOM 1578 N N . GLY A 1 193 ? -5.613 5.795 3.577 1.00 96.94 193 GLY A N 1
ATOM 1579 C CA . GLY A 1 193 ? -4.933 6.744 4.450 1.00 96.94 193 GLY A CA 1
ATOM 1580 C C . GLY A 1 193 ? -3.744 6.064 5.116 1.00 96.94 193 GLY A C 1
ATOM 1581 O O . GLY A 1 193 ? -3.896 5.028 5.754 1.00 96.94 193 GLY A O 1
ATOM 1582 N N . SER A 1 194 ? -2.549 6.615 4.961 1.00 94.00 194 SER A N 1
ATOM 1583 C CA . SER A 1 194 ? -1.321 6.026 5.483 1.00 94.00 194 SER A CA 1
ATOM 1584 C C . SER A 1 194 ? -0.653 6.933 6.508 1.00 94.00 194 SER A C 1
ATOM 1586 O O . SER A 1 194 ? -0.600 8.154 6.341 1.00 94.00 194 SER A O 1
ATOM 1588 N N . LEU A 1 195 ? -0.078 6.315 7.540 1.00 90.44 195 LEU A N 1
ATOM 1589 C CA . LEU A 1 195 ? 0.687 7.001 8.573 1.00 90.44 195 LEU A CA 1
ATOM 1590 C C . LEU A 1 195 ? 2.090 6.387 8.731 1.00 90.44 195 LEU A C 1
ATOM 1592 O O . LEU A 1 195 ? 2.263 5.166 8.699 1.00 90.44 195 LEU A O 1
ATOM 1596 N N . TYR A 1 196 ? 3.078 7.251 8.958 1.00 88.75 196 TYR A N 1
ATOM 1597 C CA . TYR A 1 196 ? 4.416 6.881 9.420 1.00 88.75 196 TYR A CA 1
ATOM 1598 C C . TYR A 1 196 ? 4.545 7.257 10.896 1.00 88.75 196 TYR A C 1
ATOM 1600 O O . TYR A 1 196 ? 4.328 8.413 11.254 1.00 88.75 196 TYR A O 1
ATOM 1608 N N . LEU A 1 197 ? 4.877 6.293 11.760 1.00 86.56 197 LEU A N 1
ATOM 1609 C CA . LEU A 1 197 ? 5.009 6.545 13.206 1.00 86.56 197 LEU A CA 1
ATOM 1610 C C . LEU A 1 197 ? 6.216 7.429 13.538 1.00 86.56 197 LEU A C 1
ATOM 1612 O O . LEU A 1 197 ? 6.180 8.233 14.470 1.00 86.56 197 LEU A O 1
ATOM 1616 N N . ASN A 1 198 ? 7.279 7.277 12.754 1.00 82.12 198 ASN A N 1
ATOM 1617 C CA . ASN A 1 198 ? 8.414 8.179 12.748 1.00 82.12 198 ASN A CA 1
ATOM 1618 C C . ASN A 1 198 ? 8.215 9.163 11.592 1.00 82.12 198 ASN A C 1
ATOM 1620 O O . ASN A 1 198 ? 8.171 8.746 10.433 1.00 82.12 198 ASN A O 1
ATOM 1624 N N . ALA A 1 199 ? 8.046 10.447 11.904 1.00 67.69 199 ALA A N 1
ATOM 1625 C CA . ALA A 1 199 ? 7.915 11.491 10.900 1.00 67.69 199 ALA A CA 1
ATOM 1626 C C . ALA A 1 199 ? 9.238 11.579 10.128 1.00 67.69 199 ALA A C 1
ATOM 1628 O O . ALA A 1 199 ? 10.211 12.160 10.611 1.00 67.69 199 ALA A O 1
ATOM 1629 N N . GLY A 1 200 ? 9.280 10.963 8.943 1.00 62.72 200 GLY A N 1
ATOM 1630 C CA . GLY A 1 200 ? 10.528 10.612 8.261 1.00 62.72 200 GLY A CA 1
ATOM 1631 C C . GLY A 1 200 ? 11.459 11.797 8.011 1.00 62.72 200 GLY A C 1
ATOM 1632 O O . GLY A 1 200 ? 12.666 11.676 8.187 1.00 62.72 200 GLY A O 1
ATOM 1633 N N . SER A 1 201 ? 10.919 12.974 7.680 1.00 66.62 201 SER A N 1
ATOM 1634 C CA . SER A 1 201 ? 11.737 14.185 7.496 1.00 66.62 201 SER A CA 1
ATOM 1635 C C . SER A 1 201 ? 12.214 14.844 8.795 1.00 66.62 201 SER A C 1
ATOM 1637 O O . SER A 1 201 ? 13.079 15.711 8.750 1.00 66.62 201 SER A O 1
ATOM 1639 N N . GLU A 1 202 ? 11.614 14.505 9.935 1.00 78.19 202 GLU A N 1
ATOM 1640 C CA . GLU A 1 202 ? 11.860 15.159 11.228 1.00 78.19 202 GLU A CA 1
ATOM 1641 C C . GLU A 1 202 ? 12.686 14.293 12.186 1.00 78.19 202 GLU A C 1
ATOM 1643 O O . GLU A 1 202 ? 13.155 14.796 13.203 1.00 78.19 202 GLU A O 1
ATOM 1648 N N . GLY A 1 203 ? 12.861 13.002 11.885 1.00 81.06 203 GLY A N 1
ATOM 1649 C CA . GLY A 1 203 ? 13.658 12.087 12.704 1.00 81.06 203 GLY A CA 1
ATOM 1650 C C . GLY A 1 203 ? 13.097 11.873 14.112 1.00 81.06 203 GLY A C 1
ATOM 1651 O O . GLY A 1 203 ? 13.841 11.501 15.019 1.00 81.06 203 GLY A O 1
ATOM 1652 N N . ARG A 1 204 ? 11.794 12.111 14.314 1.00 89.62 204 ARG A N 1
ATOM 1653 C CA . ARG A 1 204 ? 11.116 11.961 15.607 1.00 89.62 204 ARG A CA 1
ATOM 1654 C C . ARG A 1 204 ? 9.824 11.163 15.490 1.00 89.62 204 ARG A C 1
ATOM 1656 O O . ARG A 1 204 ? 9.188 11.094 14.441 1.00 89.62 204 ARG A O 1
ATOM 1663 N N . TRP A 1 205 ? 9.413 10.620 16.623 1.00 91.56 205 TRP A N 1
ATOM 1664 C CA . TRP A 1 205 ? 8.135 9.948 16.810 1.00 91.56 205 TRP A CA 1
ATOM 1665 C C . TRP A 1 205 ? 6.971 10.953 16.831 1.00 91.56 205 TRP A C 1
ATOM 1667 O O . TRP A 1 205 ? 7.127 12.086 17.305 1.00 91.56 205 TRP A O 1
ATOM 1677 N N . LEU A 1 206 ? 5.806 10.544 16.320 1.00 92.62 206 LEU A N 1
ATOM 1678 C CA . LEU A 1 206 ? 4.564 11.309 16.465 1.00 92.62 206 LEU A CA 1
ATOM 1679 C C . LEU A 1 206 ? 4.154 11.385 17.938 1.00 92.62 206 LEU A C 1
ATOM 1681 O O . LEU A 1 206 ? 4.161 10.382 18.648 1.00 92.62 206 LEU A O 1
ATOM 1685 N N . THR A 1 207 ? 3.729 12.550 18.400 1.00 94.19 207 THR A N 1
ATOM 1686 C CA . THR A 1 207 ? 3.072 12.662 19.709 1.00 94.19 207 THR A CA 1
ATOM 1687 C C . THR A 1 207 ? 1.730 11.919 19.715 1.00 94.19 207 THR A C 1
ATOM 1689 O O . THR A 1 207 ? 1.156 11.653 18.656 1.00 94.19 207 THR A O 1
ATOM 1692 N N . GLU A 1 208 ? 1.183 11.625 20.900 1.00 95.44 208 GLU A N 1
ATOM 1693 C CA . GLU A 1 208 ? -0.158 11.030 21.027 1.00 95.44 208 GLU A CA 1
ATOM 1694 C C . GLU A 1 208 ? -1.215 11.849 20.274 1.00 95.44 208 GLU A C 1
ATOM 1696 O O . GLU A 1 208 ? -2.034 11.291 19.545 1.00 95.44 208 GLU A O 1
ATOM 1701 N N . GLN A 1 209 ? -1.169 13.177 20.412 1.00 95.38 209 GLN A N 1
ATOM 1702 C CA . GLN A 1 209 ? -2.116 14.084 19.771 1.00 95.38 209 GLN A CA 1
ATOM 1703 C C . GLN A 1 209 ? -2.001 14.050 18.243 1.00 95.38 209 GLN A C 1
ATOM 1705 O O . GLN A 1 209 ? -3.022 13.996 17.560 1.00 95.38 209 GLN A O 1
ATOM 1710 N N . GLU A 1 210 ? -0.780 14.061 17.698 1.00 94.50 210 GLU A N 1
ATOM 1711 C CA . GLU A 1 210 ? -0.555 13.966 16.249 1.00 94.50 210 GLU A CA 1
ATOM 1712 C C . GLU A 1 210 ? -1.022 12.612 15.705 1.00 94.50 210 GLU A C 1
ATOM 1714 O O . GLU A 1 210 ? -1.722 12.562 14.692 1.00 94.50 210 GLU A O 1
ATOM 1719 N N . PHE A 1 211 ? -0.675 11.522 16.396 1.00 94.62 211 PHE A N 1
ATOM 1720 C CA . PHE A 1 211 ? -1.063 10.171 16.008 1.00 94.62 211 PHE A CA 1
ATOM 1721 C C . PHE A 1 211 ? -2.582 9.994 16.030 1.00 94.62 211 PHE A C 1
ATOM 1723 O O . PHE A 1 211 ? -3.172 9.652 15.005 1.00 94.62 211 PHE A O 1
ATOM 1730 N N . LYS A 1 212 ? -3.228 10.262 17.173 1.00 95.25 212 LYS A N 1
ATOM 1731 C CA . LYS A 1 212 ? -4.681 10.113 17.322 1.00 95.25 212 LYS A CA 1
ATOM 1732 C C . LYS A 1 212 ? -5.437 11.066 16.413 1.00 95.25 212 LYS A C 1
ATOM 1734 O O . LYS A 1 212 ? -6.395 10.649 15.779 1.00 95.25 212 LYS A O 1
ATOM 1739 N N . GLY A 1 213 ? -4.989 12.315 16.297 1.00 95.06 213 GLY A N 1
ATOM 1740 C CA . GLY A 1 213 ? -5.626 13.304 15.431 1.00 95.06 213 GLY A CA 1
ATOM 1741 C C . GLY A 1 213 ? -5.635 12.885 13.959 1.00 95.06 213 GLY A C 1
ATOM 1742 O O . GLY A 1 213 ? -6.633 13.097 13.271 1.00 95.06 213 GLY A O 1
ATOM 1743 N N . LEU A 1 214 ? -4.555 12.263 13.474 1.00 95.25 214 LEU A N 1
ATOM 1744 C CA . LEU A 1 214 ? -4.502 11.730 12.113 1.00 95.25 214 LEU A CA 1
ATOM 1745 C C . LEU A 1 214 ? -5.288 10.419 11.968 1.00 95.25 214 LEU A C 1
ATOM 1747 O O . LEU A 1 214 ? -6.014 10.245 10.991 1.00 95.25 214 LEU A O 1
ATOM 1751 N N . MET A 1 215 ? -5.161 9.505 12.930 1.00 95.75 215 MET A N 1
ATOM 1752 C CA . MET A 1 215 ? -5.851 8.216 12.894 1.00 95.75 215 MET A CA 1
ATOM 1753 C C . MET A 1 215 ? -7.364 8.355 12.978 1.00 95.75 215 MET A C 1
ATOM 1755 O O . MET A 1 215 ? -8.071 7.747 12.180 1.00 95.75 215 MET A O 1
ATOM 1759 N N . ASP A 1 216 ? -7.863 9.176 13.900 1.00 96.69 216 ASP A N 1
ATOM 1760 C CA . ASP A 1 216 ? -9.291 9.452 14.039 1.00 96.69 216 ASP A CA 1
ATOM 1761 C C . ASP A 1 216 ? -9.844 10.112 12.773 1.00 96.69 216 ASP A C 1
ATOM 1763 O O . ASP A 1 216 ? -10.915 9.729 12.309 1.00 96.69 216 ASP A O 1
ATOM 1767 N N . PHE A 1 217 ? -9.079 11.026 12.162 1.00 97.38 217 PHE A N 1
ATOM 1768 C CA . PHE A 1 217 ? -9.425 11.600 10.864 1.00 97.38 217 PHE A CA 1
ATOM 1769 C C . PHE A 1 217 ? -9.552 10.515 9.787 1.00 97.38 217 PHE A C 1
ATOM 1771 O O . PHE A 1 217 ? -10.560 10.467 9.092 1.00 97.38 217 PHE A O 1
ATOM 1778 N N . PHE A 1 218 ? -8.583 9.606 9.647 1.00 97.56 218 PHE A N 1
ATOM 1779 C CA . PHE A 1 218 ? -8.704 8.537 8.653 1.00 97.56 218 PHE A CA 1
ATOM 1780 C C . PHE A 1 218 ? -9.864 7.581 8.947 1.00 97.56 218 PHE A C 1
ATOM 1782 O O . PHE A 1 218 ? -10.580 7.211 8.021 1.00 97.56 218 PHE A O 1
ATOM 1789 N N . VAL A 1 219 ? -10.097 7.222 10.211 1.00 97.69 219 VAL A N 1
ATOM 1790 C CA . VAL A 1 219 ? -11.236 6.385 10.623 1.00 97.69 219 VAL A CA 1
ATOM 1791 C C . VAL A 1 219 ? -12.569 7.041 10.265 1.00 97.69 219 VAL A C 1
ATOM 1793 O O . VAL A 1 219 ? -13.451 6.378 9.722 1.00 97.69 219 VAL A O 1
ATOM 1796 N N . GLU A 1 220 ? -12.715 8.344 10.506 1.00 97.88 220 GLU A N 1
ATOM 1797 C CA . GLU A 1 220 ? -13.891 9.112 10.092 1.00 97.88 220 GLU A CA 1
ATOM 1798 C C . GLU A 1 220 ? -14.104 9.027 8.574 1.00 97.88 220 GLU A C 1
ATOM 1800 O O . GLU A 1 220 ? -15.203 8.712 8.121 1.00 97.88 220 GLU A O 1
ATOM 1805 N N . LYS A 1 221 ? -13.045 9.207 7.777 1.00 97.81 221 LYS A N 1
ATOM 1806 C CA . LYS A 1 221 ? -13.143 9.164 6.310 1.00 97.81 221 LYS A CA 1
ATOM 1807 C C . LYS A 1 221 ? -13.370 7.757 5.755 1.00 97.81 221 LYS A C 1
ATOM 1809 O O . LYS A 1 221 ? -14.012 7.627 4.715 1.00 97.81 221 LYS A O 1
ATOM 1814 N N . VAL A 1 222 ? -12.933 6.708 6.451 1.00 97.31 222 VAL A N 1
ATOM 1815 C CA . VAL A 1 222 ? -13.351 5.326 6.156 1.00 97.31 222 VAL A CA 1
ATOM 1816 C C . VAL A 1 222 ? -14.844 5.148 6.439 1.00 97.31 222 VAL A C 1
ATOM 1818 O O . VAL A 1 222 ? -15.572 4.648 5.589 1.00 97.31 222 VAL A O 1
ATOM 1821 N N . ASN A 1 223 ? -15.331 5.621 7.589 1.00 97.00 223 ASN A N 1
ATOM 1822 C CA . ASN A 1 223 ? -16.750 5.540 7.954 1.00 97.00 223 ASN A CA 1
ATOM 1823 C C . ASN A 1 223 ? -17.671 6.329 7.003 1.00 97.00 223 ASN A C 1
ATOM 1825 O O . ASN A 1 223 ? -18.836 5.970 6.846 1.00 97.00 223 ASN A O 1
ATOM 1829 N N . GLU A 1 224 ? -17.172 7.408 6.395 1.00 96.19 224 GLU A N 1
ATOM 1830 C CA . GLU A 1 224 ? -17.856 8.183 5.347 1.00 96.19 224 GLU A CA 1
ATOM 1831 C C . GLU A 1 224 ? -17.805 7.516 3.959 1.00 96.19 224 GLU A C 1
ATOM 1833 O O . GLU A 1 224 ? -18.393 8.037 3.013 1.00 96.19 224 GLU A O 1
ATOM 1838 N N . GLY A 1 225 ? -17.079 6.403 3.802 1.00 94.62 225 GLY A N 1
ATOM 1839 C CA . GLY A 1 225 ? -16.864 5.744 2.510 1.00 94.62 225 GLY A CA 1
ATOM 1840 C C . GLY A 1 225 ? -15.907 6.491 1.572 1.00 94.62 225 GLY A C 1
ATOM 1841 O O . GLY A 1 225 ? -15.841 6.175 0.387 1.00 94.62 225 GLY A O 1
ATOM 1842 N N . LYS A 1 226 ? -15.163 7.485 2.076 1.00 96.12 226 LYS A N 1
ATOM 1843 C CA . LYS A 1 226 ? -14.180 8.258 1.295 1.00 96.12 226 LYS A CA 1
ATOM 1844 C C . LYS A 1 226 ? -12.820 7.568 1.199 1.00 96.12 226 LYS A C 1
ATOM 1846 O O . LYS A 1 226 ? -12.099 7.774 0.228 1.00 96.12 226 LYS A O 1
ATOM 1851 N N . LEU A 1 227 ? -12.448 6.781 2.207 1.00 97.19 227 LEU A N 1
ATOM 1852 C CA . LEU A 1 227 ? -11.232 5.967 2.209 1.00 97.19 227 LEU A CA 1
ATOM 1853 C C . LEU A 1 227 ? -11.591 4.482 2.215 1.00 97.19 227 LEU A C 1
ATOM 1855 O O . LEU A 1 227 ? -12.493 4.059 2.931 1.00 97.19 227 LEU A O 1
ATOM 1859 N N . ALA A 1 228 ? -10.823 3.684 1.479 1.00 96.56 228 ALA A N 1
ATOM 1860 C CA . ALA A 1 228 ? -10.964 2.228 1.432 1.00 96.56 228 ALA A CA 1
ATOM 1861 C C . ALA A 1 228 ? -10.341 1.524 2.653 1.00 96.56 228 ALA A C 1
ATOM 1863 O O . ALA A 1 228 ? -10.447 0.308 2.802 1.00 96.56 228 ALA A O 1
ATOM 1864 N N . GLY A 1 229 ? -9.653 2.267 3.520 1.00 96.88 229 GLY A N 1
ATOM 1865 C CA . GLY A 1 229 ? -8.940 1.712 4.662 1.00 96.88 229 GLY A CA 1
ATOM 1866 C C . GLY A 1 229 ? -7.751 2.557 5.104 1.00 96.88 229 GLY A C 1
ATOM 1867 O O . GLY A 1 229 ? -7.587 3.717 4.710 1.00 96.88 229 GLY A O 1
ATOM 1868 N N . ILE A 1 230 ? -6.927 1.951 5.954 1.00 96.88 230 ILE A N 1
ATOM 1869 C CA . ILE A 1 230 ? -5.825 2.594 6.667 1.00 96.88 230 ILE A CA 1
ATOM 1870 C C . ILE A 1 230 ? -4.565 1.734 6.547 1.00 96.88 230 ILE A C 1
ATOM 1872 O O . ILE A 1 230 ? -4.631 0.507 6.594 1.00 96.88 230 ILE A O 1
ATOM 1876 N N . ARG A 1 231 ? -3.398 2.370 6.431 1.00 94.94 231 ARG A N 1
ATOM 1877 C CA . ARG A 1 231 ? -2.084 1.720 6.466 1.00 94.94 231 ARG A CA 1
ATOM 1878 C C . ARG A 1 231 ? -1.221 2.276 7.589 1.00 94.94 231 ARG A C 1
ATOM 1880 O O . ARG A 1 231 ? -0.989 3.482 7.657 1.00 94.94 231 ARG A O 1
ATOM 1887 N N . VAL A 1 232 ? -0.668 1.387 8.408 1.00 93.62 232 VAL A N 1
ATOM 1888 C CA . VAL A 1 232 ? 0.335 1.734 9.422 1.00 93.62 232 VAL A CA 1
ATOM 1889 C C . VAL A 1 232 ? 1.720 1.289 8.958 1.00 93.62 232 VAL A C 1
ATOM 1891 O O . VAL A 1 232 ? 1.958 0.105 8.712 1.00 93.62 232 VAL A O 1
ATOM 1894 N N . PHE A 1 233 ? 2.650 2.239 8.862 1.00 87.31 233 PHE A N 1
ATOM 1895 C CA . PHE A 1 233 ? 4.073 1.967 8.697 1.00 87.31 233 PHE A CA 1
ATOM 1896 C C . PHE A 1 233 ? 4.791 2.173 10.040 1.00 87.31 233 PHE A C 1
ATOM 1898 O O . PHE A 1 233 ? 4.915 3.302 10.520 1.00 87.31 233 PHE A O 1
ATOM 1905 N N . ARG A 1 234 ? 5.276 1.123 10.705 1.00 87.12 234 ARG A N 1
ATOM 1906 C CA . ARG A 1 234 ? 5.325 -0.312 10.338 1.00 87.12 234 ARG A CA 1
ATOM 1907 C C . ARG A 1 234 ? 5.309 -1.190 11.593 1.00 87.12 234 ARG A C 1
ATOM 1909 O O . ARG A 1 234 ? 5.426 -0.650 12.693 1.00 87.12 234 ARG A O 1
ATOM 1916 N N . VAL A 1 235 ? 5.213 -2.519 11.456 1.00 89.25 235 VAL A N 1
ATOM 1917 C CA . VAL A 1 235 ? 5.156 -3.430 12.624 1.00 89.25 235 VAL A CA 1
ATOM 1918 C C . VAL A 1 235 ? 6.353 -3.249 13.557 1.00 89.25 235 VAL A C 1
ATOM 1920 O O . VAL A 1 235 ? 6.171 -3.093 14.761 1.00 89.25 235 VAL A O 1
ATOM 1923 N N . GLU A 1 236 ? 7.569 -3.199 13.015 1.00 88.94 236 GLU A N 1
ATOM 1924 C CA . GLU A 1 236 ? 8.773 -2.965 13.822 1.00 88.94 236 GLU A CA 1
ATOM 1925 C C . GLU A 1 236 ? 8.664 -1.714 14.716 1.00 88.94 236 GLU A C 1
ATOM 1927 O O . GLU A 1 236 ? 9.043 -1.745 15.886 1.00 88.94 236 GLU A O 1
ATOM 1932 N N . SER A 1 237 ? 8.074 -0.633 14.206 1.00 89.75 237 SER A N 1
ATOM 1933 C CA . SER A 1 237 ? 7.863 0.601 14.964 1.00 89.75 237 SER A CA 1
ATOM 1934 C C . SER A 1 237 ? 6.824 0.447 16.082 1.00 89.75 237 SER A C 1
ATOM 1936 O O . SER A 1 237 ? 7.011 1.013 17.155 1.00 89.75 237 SER A O 1
ATOM 1938 N N . LEU A 1 238 ? 5.767 -0.342 15.867 1.00 91.75 238 LEU A N 1
ATOM 1939 C CA . LEU A 1 238 ? 4.784 -0.666 16.909 1.00 91.75 238 LEU A CA 1
ATOM 1940 C C . LEU A 1 238 ? 5.408 -1.500 18.037 1.00 91.75 238 LEU A C 1
ATOM 1942 O O . LEU A 1 238 ? 5.121 -1.259 19.206 1.00 91.75 238 LEU A O 1
ATOM 1946 N N . ASN A 1 239 ? 6.309 -2.426 17.701 1.00 90.19 239 ASN A N 1
ATOM 1947 C CA . ASN A 1 239 ? 7.036 -3.222 18.694 1.00 90.19 239 ASN A CA 1
ATOM 1948 C C . ASN A 1 239 ? 8.016 -2.371 19.517 1.00 90.19 239 ASN A C 1
ATOM 1950 O O . ASN A 1 239 ? 8.175 -2.594 20.714 1.00 90.19 239 ASN A O 1
ATOM 1954 N N . GLN A 1 240 ? 8.667 -1.385 18.891 1.00 91.00 240 GLN A N 1
ATOM 1955 C CA . GLN A 1 240 ? 9.578 -0.461 19.580 1.00 91.00 240 GLN A CA 1
ATOM 1956 C C . GLN A 1 240 ? 8.848 0.524 20.505 1.00 91.00 240 GLN A C 1
ATOM 1958 O O . GLN A 1 240 ? 9.445 1.025 21.459 1.00 91.00 240 GLN A O 1
ATOM 1963 N N . ARG A 1 241 ? 7.580 0.830 20.210 1.00 92.62 241 ARG A N 1
ATOM 1964 C CA . ARG A 1 241 ? 6.764 1.832 20.908 1.00 92.62 241 ARG A CA 1
ATOM 1965 C C . ARG A 1 241 ? 5.338 1.303 21.145 1.00 92.62 241 ARG A C 1
ATOM 1967 O O . ARG A 1 241 ? 4.406 1.695 20.431 1.00 92.62 241 ARG A O 1
ATOM 1974 N N . PRO A 1 242 ? 5.145 0.399 22.125 1.00 92.81 242 PRO A N 1
ATOM 1975 C CA . PRO A 1 242 ? 3.859 -0.257 22.371 1.00 92.81 242 PRO A CA 1
ATOM 1976 C C . PRO A 1 242 ? 2.699 0.697 22.696 1.00 92.81 242 PRO A C 1
ATOM 1978 O O . PRO A 1 242 ? 1.535 0.334 22.530 1.00 92.81 242 PRO A O 1
ATOM 1981 N N . GLU A 1 243 ? 2.971 1.933 23.119 1.00 95.62 243 GLU A N 1
ATOM 1982 C CA . GLU A 1 243 ? 1.951 2.966 23.317 1.00 95.62 243 GLU A CA 1
ATOM 1983 C C . GLU A 1 243 ? 1.123 3.234 22.047 1.00 95.62 243 GLU A C 1
ATOM 1985 O O . GLU A 1 243 ? -0.093 3.425 22.139 1.00 95.62 243 GLU A O 1
ATOM 1990 N N . TYR A 1 244 ? 1.725 3.133 20.855 1.00 95.75 244 TYR A N 1
ATOM 1991 C CA . TYR A 1 244 ? 0.990 3.274 19.597 1.00 95.75 244 TYR A CA 1
ATOM 1992 C C . TYR A 1 244 ? 0.023 2.124 19.348 1.00 95.75 244 TYR A C 1
ATOM 1994 O O . TYR A 1 244 ? -1.003 2.342 18.715 1.00 95.75 244 TYR A O 1
ATOM 2002 N N . VAL A 1 245 ? 0.299 0.917 19.854 1.00 95.62 245 VAL A N 1
ATOM 2003 C CA . VAL A 1 245 ? -0.635 -0.219 19.770 1.00 95.62 245 VAL A CA 1
ATOM 2004 C C . VAL A 1 245 ? -1.908 0.125 20.539 1.00 95.62 245 VAL A C 1
ATOM 2006 O O . VAL A 1 245 ? -3.012 -0.031 20.018 1.00 95.62 245 VAL A O 1
ATOM 2009 N N . LYS A 1 246 ? -1.767 0.682 21.750 1.00 96.50 246 LYS A N 1
ATOM 2010 C CA . LYS A 1 246 ? -2.903 1.147 22.554 1.00 96.50 246 LYS A CA 1
ATOM 2011 C C . LYS A 1 246 ? -3.691 2.238 21.826 1.00 96.50 246 LYS A C 1
ATOM 2013 O O . LYS A 1 246 ? -4.902 2.099 21.662 1.00 96.50 246 LYS A O 1
ATOM 2018 N N . TRP A 1 247 ? -3.024 3.291 21.357 1.00 97.19 247 TRP A N 1
ATOM 2019 C CA . TRP A 1 247 ? -3.701 4.393 20.664 1.00 97.19 247 TRP A CA 1
ATOM 2020 C C . TRP A 1 247 ? -4.366 3.944 19.362 1.00 97.19 247 TRP A C 1
ATOM 2022 O O . TRP A 1 247 ? -5.467 4.391 19.050 1.00 97.19 247 TRP A O 1
ATOM 2032 N N . LEU A 1 248 ? -3.733 3.030 18.621 1.00 96.06 248 LEU A N 1
ATOM 2033 C CA . LEU A 1 248 ? -4.286 2.469 17.395 1.00 96.06 248 LEU A CA 1
ATOM 2034 C C . LEU A 1 248 ? -5.591 1.722 17.678 1.00 96.06 248 LEU A C 1
ATOM 2036 O O . LEU A 1 248 ? -6.575 1.949 16.981 1.00 96.06 248 LEU A O 1
ATOM 2040 N N . LYS A 1 249 ? -5.636 0.894 18.729 1.00 96.12 249 LYS A N 1
ATOM 2041 C CA . LYS A 1 249 ? -6.866 0.198 19.151 1.00 96.12 249 LYS A CA 1
ATOM 2042 C C . LYS A 1 249 ? -7.965 1.181 19.529 1.00 96.12 249 LYS A C 1
ATOM 2044 O O . LYS A 1 249 ? -9.111 0.994 19.130 1.00 96.12 249 LYS A O 1
ATOM 2049 N N . GLU A 1 250 ? -7.623 2.229 20.273 1.00 96.50 250 GLU A N 1
ATOM 2050 C CA . GLU A 1 250 ? -8.580 3.265 20.667 1.00 96.50 250 GLU A CA 1
ATOM 2051 C C . GLU A 1 250 ? -9.188 3.964 19.442 1.00 96.50 250 GLU A C 1
ATOM 2053 O O . GLU A 1 250 ? -10.410 4.078 19.355 1.00 96.50 250 GLU A O 1
ATOM 2058 N N . SER A 1 251 ? -8.375 4.372 18.465 1.00 96.75 251 SER A N 1
ATOM 2059 C CA . SER A 1 251 ? -8.874 4.983 17.226 1.00 96.75 251 SER A CA 1
ATOM 2060 C C . SER A 1 251 ? -9.673 3.997 16.369 1.00 96.75 251 SER A C 1
ATOM 2062 O O . SER A 1 251 ? -10.792 4.309 15.965 1.00 96.75 251 SER A O 1
ATOM 2064 N N . LEU A 1 252 ? -9.158 2.786 16.128 1.00 95.50 252 LEU A N 1
ATOM 2065 C CA . LEU A 1 252 ? -9.831 1.780 15.295 1.00 95.50 252 LEU A CA 1
ATOM 2066 C C . LEU A 1 252 ? -11.133 1.261 15.914 1.00 95.50 252 LEU A C 1
ATOM 2068 O O . LEU A 1 252 ? -12.022 0.842 15.179 1.00 95.50 252 LEU A O 1
ATOM 2072 N N . SER A 1 253 ? -11.299 1.337 17.239 1.00 95.50 253 SER A N 1
ATOM 2073 C CA . SER A 1 253 ? -12.570 1.000 17.898 1.00 95.50 253 SER A CA 1
ATOM 2074 C C . SER A 1 253 ? -13.747 1.872 17.436 1.00 95.50 253 SER A C 1
ATOM 2076 O O . SER A 1 253 ? -14.900 1.480 17.596 1.00 95.50 253 SER A O 1
ATOM 2078 N N . LYS A 1 254 ? -13.458 3.030 16.826 1.00 96.25 254 LYS A N 1
ATOM 2079 C CA . LYS A 1 254 ? -14.441 3.973 16.275 1.00 96.25 254 LYS A CA 1
ATOM 2080 C C . LYS A 1 254 ? -14.838 3.648 14.828 1.00 96.25 254 LYS A C 1
ATOM 2082 O O . LYS A 1 254 ? -15.699 4.333 14.271 1.00 96.25 254 LYS A O 1
ATOM 2087 N N . LEU A 1 255 ? -14.223 2.645 14.192 1.00 94.50 255 LEU A N 1
ATOM 2088 C CA . LEU A 1 255 ? -14.657 2.174 12.878 1.00 94.50 255 LEU A CA 1
ATOM 2089 C C . LEU A 1 255 ? -16.056 1.567 12.989 1.00 94.50 255 LEU A C 1
ATOM 2091 O O . LEU A 1 255 ? -16.301 0.660 13.788 1.00 94.50 255 LEU A O 1
ATOM 2095 N N . LYS A 1 256 ? -16.971 2.049 12.152 1.00 89.44 256 LYS A N 1
ATOM 2096 C CA . LYS A 1 256 ? -18.273 1.426 11.952 1.00 89.44 256 LYS A CA 1
ATOM 2097 C C . LYS A 1 256 ? -18.015 0.135 11.191 1.00 89.44 256 LYS A C 1
ATOM 2099 O O . LYS A 1 256 ? -17.542 0.164 10.058 1.00 89.44 256 LYS A O 1
ATOM 2104 N N . ARG A 1 257 ? -18.255 -1.001 11.843 1.00 67.69 257 ARG A N 1
ATOM 2105 C CA . ARG A 1 257 ? -18.172 -2.291 11.159 1.00 67.69 257 ARG A CA 1
ATOM 2106 C C . ARG A 1 257 ? -19.303 -2.351 10.123 1.00 67.69 257 ARG A C 1
ATOM 2108 O O . ARG A 1 257 ? -20.424 -1.998 10.500 1.00 67.69 257 ARG A O 1
ATOM 2115 N N . PRO A 1 258 ? -19.014 -2.719 8.864 1.00 52.47 258 PRO A N 1
ATOM 2116 C CA . PRO A 1 258 ? -20.062 -3.070 7.916 1.00 52.47 258 PRO A CA 1
ATOM 2117 C C . PRO A 1 258 ? -20.874 -4.273 8.409 1.00 52.47 258 PRO A C 1
ATOM 2119 O O . PRO A 1 258 ? -20.312 -5.104 9.166 1.00 52.47 258 PRO A O 1
#

Radius of gyration: 17.4 Å; Cα contacts (8 Å, |Δi|>4): 445; chains: 1; bounding box: 40×42×47 Å

Foldseek 3Di:
DPDDAQDDDPFFQAEAEDEDPVDDCLVLCVLLLHQEYEFHFFQDPPPDDPCVGPQNVQVPRPSHQAYAYEQDWQLVPQALVSSLRRLLVLLQVCVVRVNYQAYEYEPVVVLCVCVVSRGDHPVSVQSSQVSSCVSPVNHAYEYEDEPDVSLPPLPPHPHAAYEYEHLALVCLVVVVVSLVSVCVNRPPGAYADEYEQQSNVPRDGDDLCSLLSSLLVRLVCVQVVSHSHYYYYHPVVCVVPVVSSVSSNVSNVSRDGD

Mean predicted aligned error: 3.96 Å

pLDDT: mean 92.29, std 8.44, range [39.62, 98.56]

Nearest PDB structures (foldseek):
  8w04-assembly1_B  TM=5.368E-01  e=9.824E-05  Bacteroides faecium
  8iua-assembly1_A  TM=5.367E-01  e=1.803E-04  Flavobacterium johnsoniae UW101
  8iu9-assembly1_A  TM=5.082E-01  e=2.299E-04  Flavobacterium johnsoniae UW101
  8iu8-assembly1_A  TM=5.156E-01  e=6.861E-04  Flavobacterium johnsoniae UW101
  4rnf-assembly1_A  TM=5.531E-01  e=2.457E-03  Pseudomonas aeruginosa PAO1